Protein AF-B4IKD8-F1 (afdb_monomer)

InterPro domains:
  IPR004327 Phosphotyrosyl phosphatase activator, PTPA [PF03095] (27-323)
  IPR004327 Phosphotyrosyl phosphatase activator, PTPA [PIRSF016325] (24-334)
  IPR004327 Phosphotyrosyl phosphatase activator, PTPA [PTHR10012] (17-326)
  IPR004327 Phosphotyrosyl phosphatase activator, PTPA [cd04087] (48-318)
  IPR037218 PTPA superfamily [SSF140984] (27-325)
  IPR043170 Phosphotyrosyl phosphatase activator, C-terminal lid domain [G3DSA:1.20.120.1150] (218-328)

Radius of gyration: 23.78 Å; Cα contacts (8 Å, |Δi|>4): 427; chains: 1; bounding box: 79×77×70 Å

Mean predicted aligned error: 8.48 Å

Secondary structure (DSSP, 8-state):
--------TTS--HHHHHHHHHHHSS-B---SSHHHHHHHTTBHHHHHHHHHHHHHHHHTTT--TTS-----HHHHHHHHHHHHHHHHHHHTPPPGGG--SSS-HHHHHHHHHHHHHHHHHHHHHHHHHHHS-TT-TTHHHHHHHHHGGG-BTTTTEE-HHHHHHHHHHHHHHHHTTSS-GGGHHHIIIIIHHHHHHHHHHHHHHHTPEEP--TT--SSSS-SHHHHHHHHHTTSS-SS-GGGGG-HHHHHHHTTT-HHHHHHHHHHHHHTS-HHHH-HHHHHHHTSSSHHHHHHHHHHHHIIIIIT-HHHHTT--B-STT--SBP-----------PPP---

Structure (mmCIF, N/CA/C/O backbone):
data_AF-B4IKD8-F1
#
_entry.id   AF-B4IKD8-F1
#
loop_
_atom_site.group_PDB
_atom_site.id
_atom_site.type_symbol
_atom_site.label_atom_id
_atom_site.label_alt_id
_atom_site.label_comp_id
_atom_site.label_asym_id
_atom_site.label_entity_id
_atom_site.label_seq_id
_atom_site.pdbx_PDB_ins_code
_atom_site.Cartn_x
_atom_site.Cartn_y
_atom_site.Cartn_z
_atom_site.occupancy
_atom_site.B_iso_or_equiv
_atom_site.auth_seq_id
_atom_site.auth_comp_id
_atom_site.auth_asym_id
_atom_site.auth_atom_id
_atom_site.pdbx_PDB_model_num
ATOM 1 N N . MET A 1 1 ? -51.005 18.745 44.458 1.00 34.69 1 MET A N 1
ATOM 2 C CA . MET A 1 1 ? -50.570 17.333 44.558 1.00 34.69 1 MET A CA 1
ATOM 3 C C . MET A 1 1 ? -50.237 16.871 43.146 1.00 34.69 1 MET A C 1
ATOM 5 O O . MET A 1 1 ? -51.139 16.728 42.346 1.00 34.69 1 MET A O 1
ATOM 9 N N . SER A 1 2 ? -49.005 17.112 42.701 1.00 38.72 2 SER A N 1
ATOM 10 C CA . SER A 1 2 ? -47.884 16.156 42.684 1.00 38.72 2 SER A CA 1
ATOM 11 C C . SER A 1 2 ? -48.088 15.012 41.692 1.00 38.72 2 SER A C 1
ATOM 13 O O . SER A 1 2 ? -48.876 14.111 41.949 1.00 38.72 2 SER A O 1
ATOM 15 N N . THR A 1 3 ? -47.329 15.039 40.598 1.00 32.28 3 THR A N 1
ATOM 16 C CA . THR A 1 3 ? -46.454 13.922 40.202 1.00 32.28 3 THR A CA 1
ATOM 17 C C . THR A 1 3 ? -45.508 14.407 39.102 1.00 32.28 3 THR A C 1
ATOM 19 O O . THR A 1 3 ? -45.868 14.544 37.938 1.00 32.28 3 THR A O 1
ATOM 22 N N . LYS A 1 4 ? -44.276 14.733 39.511 1.00 34.50 4 LYS A N 1
ATOM 23 C CA . LYS A 1 4 ? -43.116 14.829 38.620 1.00 34.50 4 LYS A CA 1
ATOM 24 C C . LYS A 1 4 ? -42.925 13.450 37.980 1.00 34.50 4 LYS A C 1
ATOM 26 O O . LYS A 1 4 ? -42.728 12.489 38.721 1.00 34.50 4 LYS A O 1
ATOM 31 N N . LEU A 1 5 ? -42.940 13.350 36.648 1.00 37.31 5 LEU A N 1
ATOM 32 C CA . LEU A 1 5 ? -42.281 12.229 35.978 1.00 37.31 5 LEU A CA 1
ATOM 33 C C . LEU A 1 5 ? -40.784 12.388 36.252 1.00 37.31 5 LEU A C 1
ATOM 35 O O . LEU A 1 5 ? -40.138 13.296 35.729 1.00 37.31 5 LEU A O 1
ATOM 39 N N . GLY A 1 6 ? -40.271 11.565 37.164 1.00 32.16 6 GLY A N 1
ATOM 40 C CA . GLY A 1 6 ? -38.843 11.425 37.376 1.00 32.16 6 GLY A CA 1
ATOM 41 C C . GLY A 1 6 ? -38.215 10.925 36.085 1.00 32.16 6 GLY A C 1
ATOM 42 O O . GLY A 1 6 ? -38.573 9.858 35.597 1.00 32.16 6 GLY A O 1
ATOM 43 N N . TYR A 1 7 ? -37.301 11.714 35.531 1.00 33.19 7 TYR A N 1
ATOM 44 C CA . TYR A 1 7 ? -36.290 11.170 34.644 1.00 33.19 7 TYR A CA 1
ATOM 45 C C . TYR A 1 7 ? -35.451 10.215 35.488 1.00 33.19 7 TYR A C 1
ATOM 47 O O . TYR A 1 7 ? -34.824 10.638 36.460 1.00 33.19 7 TYR A O 1
ATOM 55 N N . ASP A 1 8 ? -35.517 8.931 35.163 1.00 35.53 8 ASP A N 1
ATOM 56 C CA . ASP A 1 8 ? -34.624 7.926 35.715 1.00 35.53 8 ASP A CA 1
ATOM 57 C C . ASP A 1 8 ? -33.199 8.246 35.235 1.00 35.53 8 ASP A C 1
ATOM 59 O O . ASP A 1 8 ? -32.916 8.250 34.038 1.00 35.53 8 ASP A O 1
ATOM 63 N N . VAL A 1 9 ? -32.321 8.607 36.173 1.00 40.94 9 VAL A N 1
ATOM 64 C CA . VAL A 1 9 ? -30.930 9.028 35.921 1.00 40.94 9 VAL A CA 1
ATOM 65 C C . VAL A 1 9 ? -29.984 7.816 35.929 1.00 40.94 9 VAL A C 1
ATOM 67 O O . VAL A 1 9 ? -28.778 7.973 36.099 1.00 40.94 9 VAL A O 1
ATOM 70 N N . THR A 1 10 ? -30.495 6.590 35.767 1.00 45.94 10 THR A N 1
ATOM 71 C CA . THR A 1 10 ? -29.665 5.374 35.838 1.00 45.94 10 THR A CA 1
ATOM 72 C C . THR A 1 10 ? -29.604 4.526 34.572 1.00 45.94 10 THR A C 1
ATOM 74 O O . THR A 1 10 ? -28.885 3.530 34.573 1.00 45.94 10 THR A O 1
ATOM 77 N N . ASP A 1 11 ? -30.229 4.942 33.468 1.00 41.19 11 ASP A N 1
ATOM 78 C CA . ASP A 1 11 ? -30.040 4.262 32.183 1.00 41.19 11 ASP A CA 1
ATOM 79 C C . ASP A 1 11 ? -28.926 4.963 31.382 1.00 41.19 11 ASP A C 1
ATOM 81 O O . ASP A 1 11 ? -29.125 6.089 30.907 1.00 41.19 11 ASP A O 1
ATOM 85 N N . PRO A 1 12 ? -27.713 4.386 31.264 1.00 47.41 12 PRO A N 1
ATOM 86 C CA . PRO A 1 12 ? -26.688 4.961 30.413 1.00 47.41 12 PRO A CA 1
ATOM 87 C C . PRO A 1 12 ? -27.224 4.938 28.985 1.00 47.41 12 PRO A C 1
ATOM 89 O O . PRO A 1 12 ? -27.329 3.879 28.368 1.00 47.41 12 PRO A O 1
ATOM 92 N N . THR A 1 13 ? -27.564 6.121 28.461 1.00 58.41 13 THR A N 1
ATOM 93 C CA . THR A 1 13 ? -28.049 6.326 27.093 1.00 58.41 13 THR A CA 1
ATOM 94 C C . THR A 1 13 ? -27.274 5.415 26.146 1.00 58.41 13 THR A C 1
ATOM 96 O O . THR A 1 13 ? -26.060 5.294 26.276 1.00 58.41 13 THR A O 1
ATOM 99 N N . VAL A 1 14 ? -27.913 4.799 25.152 1.00 54.62 14 VAL A N 1
ATOM 100 C CA . VAL A 1 14 ? -27.238 3.932 24.159 1.00 54.62 14 VAL A CA 1
ATOM 101 C C . VAL A 1 14 ? -25.944 4.561 23.600 1.00 54.62 14 VAL A C 1
ATOM 103 O O . VAL A 1 14 ? -24.998 3.860 23.253 1.00 54.62 14 VAL A O 1
ATOM 106 N N . GLN A 1 15 ? -25.870 5.894 23.558 1.00 41.62 15 GLN A N 1
ATOM 107 C CA . GLN A 1 15 ? -24.666 6.667 23.241 1.00 41.62 15 GLN A CA 1
ATOM 108 C C . GLN A 1 15 ? -23.533 6.551 24.280 1.00 41.62 15 GLN A C 1
ATOM 110 O O . GLN A 1 15 ? -22.385 6.414 23.880 1.00 41.62 15 GLN A O 1
ATOM 115 N N . LEU A 1 16 ? -23.831 6.556 25.580 1.00 42.84 16 LEU A N 1
ATOM 116 C CA . LEU A 1 16 ? -22.898 6.306 26.686 1.00 42.84 16 LEU A CA 1
ATOM 117 C C . LEU A 1 16 ? -22.402 4.854 26.700 1.00 42.84 16 LEU A C 1
ATOM 119 O O . LEU A 1 16 ? -21.203 4.650 26.847 1.00 42.84 16 LEU A O 1
ATOM 123 N N . LEU A 1 17 ? -23.274 3.867 26.448 1.00 47.31 17 LEU A N 1
ATOM 124 C CA . LEU A 1 17 ? -22.874 2.456 26.293 1.00 47.31 17 LEU A CA 1
ATOM 125 C C . LEU A 1 17 ? -22.000 2.228 25.049 1.00 47.31 17 LEU A C 1
ATOM 127 O O . LEU A 1 17 ? -21.050 1.447 25.074 1.00 47.31 17 LEU A O 1
ATOM 131 N N . ARG A 1 18 ? -22.282 2.940 23.951 1.00 48.84 18 ARG A N 1
ATOM 132 C CA . ARG A 1 18 ? -21.440 2.929 22.744 1.00 48.84 18 ARG A CA 1
ATOM 133 C C . ARG A 1 18 ? -20.118 3.661 22.959 1.00 48.84 18 ARG A C 1
ATOM 135 O O . ARG A 1 18 ? -19.095 3.175 22.496 1.00 48.84 18 ARG A O 1
ATOM 142 N N . ALA A 1 19 ? -20.116 4.777 23.684 1.00 44.69 19 ALA A N 1
ATOM 143 C CA . ALA A 1 19 ? -18.900 5.497 24.051 1.00 44.69 19 ALA A CA 1
ATOM 144 C C . ALA A 1 19 ? -18.029 4.681 25.022 1.00 44.69 19 ALA A C 1
ATOM 146 O O . ALA A 1 19 ? -16.813 4.649 24.860 1.00 44.69 19 ALA A O 1
ATOM 147 N N . SER A 1 20 ? -18.627 3.956 25.975 1.00 41.00 20 SER A N 1
ATOM 148 C CA . SER A 1 20 ? -17.904 3.050 26.875 1.00 41.00 20 SER A CA 1
ATOM 149 C C . SER A 1 20 ? -17.392 1.802 26.154 1.00 41.00 20 SER A C 1
ATOM 151 O O . SER A 1 20 ? -16.258 1.401 26.399 1.00 41.00 20 SER A O 1
ATOM 153 N N . ALA A 1 21 ? -18.158 1.230 25.217 1.00 44.22 21 ALA A N 1
ATOM 154 C CA . ALA A 1 21 ? -17.690 0.139 24.358 1.00 44.22 21 ALA A CA 1
ATOM 155 C C . ALA A 1 21 ? -16.547 0.594 23.435 1.00 44.22 21 ALA A C 1
ATOM 157 O O . ALA A 1 21 ? -15.580 -0.134 23.247 1.00 44.22 21 ALA A O 1
ATOM 158 N N . PHE A 1 22 ? -16.601 1.823 22.916 1.00 44.56 22 PHE A N 1
ATOM 159 C CA . PHE A 1 22 ? -15.523 2.409 22.118 1.00 44.56 22 PHE A CA 1
ATOM 160 C C . PHE A 1 22 ? -14.267 2.712 22.959 1.00 44.56 22 PHE A C 1
ATOM 162 O O . PHE A 1 22 ? -13.149 2.519 22.488 1.00 44.56 22 PHE A O 1
ATOM 169 N N . MET A 1 23 ? -14.424 3.120 24.226 1.00 43.75 23 MET A N 1
ATOM 170 C CA . MET A 1 23 ? -13.300 3.263 25.164 1.00 43.75 23 MET A CA 1
ATOM 171 C C . MET A 1 23 ? -12.722 1.917 25.634 1.00 43.75 23 MET A C 1
ATOM 173 O O . MET A 1 23 ? -11.543 1.864 25.976 1.00 43.75 23 MET A O 1
ATOM 177 N N . GLN A 1 24 ? -13.503 0.831 25.613 1.00 45.41 24 GLN A N 1
ATOM 178 C CA . GLN A 1 24 ? -13.016 -0.532 25.870 1.00 45.41 24 GLN A CA 1
ATOM 179 C C . GLN A 1 24 ? -12.390 -1.199 24.625 1.00 45.41 24 GLN A C 1
ATOM 181 O O . GLN A 1 24 ? -11.463 -1.990 24.777 1.00 45.41 24 GLN A O 1
ATOM 186 N N . ASN A 1 25 ? -12.815 -0.827 23.408 1.00 52.38 25 ASN A N 1
ATOM 187 C CA . ASN A 1 25 ? -12.405 -1.423 22.123 1.00 52.38 25 ASN A CA 1
ATOM 188 C C . ASN A 1 25 ? -11.501 -0.505 21.274 1.00 52.38 25 ASN A C 1
ATOM 190 O O . ASN A 1 25 ? -11.607 -0.470 20.046 1.00 52.38 25 ASN A O 1
ATOM 194 N N . GLY A 1 26 ? -10.615 0.268 21.909 1.00 65.44 26 GLY A N 1
ATOM 195 C CA . GLY A 1 26 ? -9.561 0.993 21.190 1.00 65.44 26 GLY A CA 1
ATOM 196 C C . GLY A 1 26 ? -8.635 0.039 20.413 1.00 65.44 26 GLY A C 1
ATOM 197 O O . GLY A 1 26 ? -8.666 -1.164 20.646 1.00 65.44 26 GLY A O 1
ATOM 198 N N . PRO A 1 27 ? -7.779 0.536 19.505 1.00 82.38 27 PRO A N 1
ATOM 199 C CA . PRO A 1 27 ? -6.906 -0.324 18.708 1.00 82.38 27 PRO A CA 1
ATOM 200 C C . PRO A 1 27 ? -6.008 -1.213 19.573 1.00 82.38 27 PRO A C 1
ATOM 202 O O . PRO A 1 27 ? -5.115 -0.719 20.266 1.00 82.38 27 PRO A O 1
ATOM 205 N N . VAL A 1 28 ? -6.222 -2.530 19.497 1.00 86.44 28 VAL A N 1
ATOM 206 C CA . VAL A 1 28 ? -5.519 -3.526 20.316 1.00 86.44 28 VAL A CA 1
ATOM 207 C C . VAL A 1 28 ? -4.463 -4.244 19.487 1.00 86.44 28 VAL A C 1
ATOM 209 O O . VAL A 1 28 ? -4.728 -4.718 18.383 1.00 86.44 28 VAL A O 1
ATOM 212 N N . LYS A 1 29 ? -3.260 -4.388 20.048 1.00 90.62 29 LYS A N 1
ATOM 213 C CA . LYS A 1 29 ? -2.291 -5.378 19.567 1.00 90.62 29 LYS A CA 1
ATOM 214 C C . LYS A 1 29 ? -2.686 -6.757 20.087 1.00 90.62 29 LYS A C 1
ATOM 216 O O . LYS A 1 29 ? -2.540 -7.010 21.283 1.00 90.62 29 LYS A O 1
ATOM 221 N N . GLN A 1 30 ? -3.209 -7.603 19.204 1.00 92.38 30 GLN A N 1
ATOM 222 C CA . GLN A 1 30 ? -3.703 -8.938 19.563 1.00 92.38 30 GLN A CA 1
ATOM 223 C C . GLN A 1 30 ? -2.617 -10.012 19.454 1.00 92.38 30 GLN A C 1
ATOM 225 O O . GLN A 1 30 ? -2.531 -10.877 20.316 1.00 92.38 30 GLN A O 1
ATOM 230 N N . VAL A 1 31 ? -1.752 -9.934 18.439 1.00 94.62 31 VAL A N 1
ATOM 231 C CA . VAL A 1 31 ? -0.689 -10.925 18.228 1.00 94.62 31 VAL A CA 1
ATOM 232 C C . VAL A 1 31 ? 0.532 -10.578 19.069 1.00 94.62 31 VAL A C 1
ATOM 234 O O . VAL A 1 31 ? 1.177 -9.563 18.823 1.00 94.62 31 VAL A O 1
ATOM 237 N N . ARG A 1 32 ? 0.823 -11.402 20.082 1.00 94.31 32 ARG A N 1
ATOM 238 C CA . ARG A 1 32 ? 2.012 -11.281 20.951 1.00 94.31 32 ARG A CA 1
ATOM 239 C C . ARG A 1 32 ? 2.809 -12.582 21.058 1.00 94.31 32 ARG A C 1
ATOM 241 O O . ARG A 1 32 ? 3.914 -12.590 21.589 1.00 94.31 32 ARG A O 1
ATOM 248 N N . SER A 1 33 ? 2.243 -13.678 20.569 1.00 95.50 33 SER A N 1
ATOM 249 C CA . SER A 1 33 ? 2.834 -15.012 20.558 1.00 95.50 33 SER A CA 1
ATOM 250 C C . SER A 1 33 ? 2.476 -15.760 19.269 1.00 95.50 33 SER A C 1
ATOM 252 O O . SER A 1 33 ? 1.590 -15.344 18.516 1.00 95.50 33 SER A O 1
ATOM 254 N N . LEU A 1 34 ? 3.136 -16.895 19.019 1.00 93.75 34 LEU A N 1
ATOM 255 C CA . LEU A 1 34 ? 2.780 -17.779 17.902 1.00 93.75 34 LEU A CA 1
ATOM 256 C C . LEU A 1 34 ? 1.375 -18.386 18.061 1.00 93.75 34 LEU A C 1
ATOM 258 O O . LEU A 1 34 ? 0.707 -18.638 17.064 1.00 93.75 34 LEU A O 1
ATOM 262 N N . GLU A 1 35 ? 0.893 -18.567 19.292 1.00 95.50 35 GLU A N 1
ATOM 263 C CA . GLU A 1 35 ? -0.485 -19.005 19.552 1.00 95.50 35 GLU A CA 1
ATOM 264 C C . GLU A 1 35 ? -1.503 -17.944 19.118 1.00 95.50 35 GLU A C 1
ATOM 266 O O . GLU A 1 35 ? -2.548 -18.267 18.554 1.00 95.50 35 GLU A O 1
ATOM 271 N N . ASP A 1 36 ? -1.196 -16.663 19.330 1.00 95.81 36 ASP A N 1
ATOM 272 C CA . ASP A 1 36 ? -2.051 -15.580 18.847 1.00 95.81 36 ASP A CA 1
ATOM 273 C C . ASP A 1 36 ? -2.015 -15.478 17.321 1.00 95.81 36 ASP A C 1
ATOM 275 O O . ASP A 1 36 ? -3.039 -15.195 16.707 1.00 95.81 36 ASP A O 1
ATOM 279 N N . LEU A 1 37 ? -0.869 -15.744 16.689 1.00 94.94 37 LEU A N 1
ATOM 280 C CA . LEU A 1 37 ? -0.781 -15.824 15.228 1.00 94.94 37 LEU A CA 1
ATOM 281 C C . LEU A 1 37 ? -1.670 -16.951 14.674 1.00 94.94 37 LEU A C 1
ATOM 283 O O . LEU A 1 37 ? -2.347 -16.782 13.663 1.00 94.94 37 LEU A O 1
ATOM 287 N N . ASP A 1 38 ? -1.729 -18.081 15.372 1.00 94.12 38 ASP A N 1
ATOM 288 C CA . ASP A 1 38 ? -2.620 -19.187 15.031 1.00 94.12 38 ASP A CA 1
ATOM 289 C C . ASP A 1 38 ? -4.110 -18.809 15.220 1.00 94.12 38 ASP A C 1
ATOM 291 O O . ASP A 1 38 ? -4.979 -19.199 14.436 1.00 94.12 38 ASP A O 1
ATOM 295 N N . ARG A 1 39 ? -4.432 -17.963 16.208 1.00 94.94 39 ARG A N 1
ATOM 296 C CA . ARG A 1 39 ? -5.773 -17.355 16.335 1.00 94.94 39 ARG A CA 1
ATOM 297 C C . ARG A 1 39 ? -6.068 -16.372 15.203 1.00 94.94 39 ARG A C 1
ATOM 299 O O . ARG A 1 39 ? -7.177 -16.394 14.672 1.00 94.94 39 ARG A O 1
ATOM 306 N N . TRP A 1 40 ? -5.088 -15.559 14.808 1.00 95.56 40 TRP A N 1
ATOM 307 C CA . TRP A 1 40 ? -5.209 -14.596 13.713 1.00 95.56 40 TRP A CA 1
ATOM 308 C C . TRP A 1 40 ? -5.652 -15.276 12.418 1.00 95.56 40 TRP A C 1
ATOM 310 O O . TRP A 1 40 ? -6.654 -14.859 11.841 1.00 95.56 40 TRP A O 1
ATOM 320 N N . VAL A 1 41 ? -5.000 -16.368 12.009 1.00 94.88 41 VAL A N 1
ATOM 321 C CA . VAL A 1 41 ? -5.337 -17.078 10.756 1.00 94.88 41 VAL A CA 1
ATOM 322 C C . VAL A 1 41 ? -6.723 -17.744 10.766 1.00 94.88 41 VAL A C 1
ATOM 324 O O . VAL A 1 41 ? -7.200 -18.213 9.735 1.00 94.88 41 VAL A O 1
ATOM 327 N N . ARG A 1 42 ? -7.406 -17.775 11.919 1.00 94.56 42 ARG A N 1
ATOM 328 C CA . ARG A 1 42 ? -8.799 -18.236 12.070 1.00 94.56 42 ARG A CA 1
ATOM 329 C C . ARG A 1 42 ? -9.799 -17.109 12.342 1.00 94.56 42 ARG A C 1
ATOM 331 O O . ARG A 1 42 ? -10.992 -17.384 12.493 1.00 94.56 42 ARG A O 1
ATOM 338 N N . SER A 1 43 ? -9.332 -15.868 12.430 1.00 95.56 43 SER A N 1
ATOM 339 C CA . SER A 1 43 ? -10.162 -14.709 12.753 1.00 95.56 43 SER A CA 1
ATOM 340 C C . SER A 1 43 ? -11.021 -14.255 11.575 1.00 95.56 43 SER A C 1
ATOM 342 O O . SER A 1 43 ? -10.648 -14.438 10.415 1.00 95.56 43 SER A O 1
ATOM 344 N N . GLN A 1 44 ? -12.148 -13.603 11.861 1.00 95.06 44 GLN A N 1
ATOM 345 C CA . GLN A 1 44 ? -13.010 -12.999 10.844 1.00 95.06 44 GLN A CA 1
ATOM 346 C C . GLN A 1 44 ? -12.236 -12.017 9.958 1.00 95.06 44 GLN A C 1
ATOM 348 O O . GLN A 1 44 ? -12.352 -12.076 8.736 1.00 95.06 44 GLN A O 1
ATOM 353 N N . ALA A 1 45 ? -11.393 -11.173 10.554 1.00 95.44 45 ALA A N 1
ATOM 354 C CA . ALA A 1 45 ? -10.579 -10.218 9.814 1.00 95.44 45 ALA A CA 1
ATOM 355 C C . ALA A 1 45 ? -9.623 -10.881 8.816 1.00 95.44 45 ALA A C 1
ATOM 357 O O . ALA A 1 45 ? -9.467 -10.380 7.705 1.00 95.44 45 ALA A O 1
ATOM 358 N N . TYR A 1 46 ? -9.016 -12.019 9.158 1.00 96.88 46 TYR A N 1
ATOM 359 C CA . TYR A 1 46 ? -8.153 -12.744 8.223 1.00 96.88 46 TYR A CA 1
ATOM 360 C C . TYR A 1 46 ? -8.922 -13.203 6.976 1.00 96.88 46 TYR A C 1
ATOM 362 O O . TYR A 1 46 ? -8.485 -12.963 5.847 1.00 96.88 46 TYR A O 1
ATOM 370 N N . TYR A 1 47 ? -10.105 -13.797 7.163 1.00 96.00 47 TYR A N 1
ATOM 371 C CA . TYR A 1 47 ? -10.947 -14.221 6.041 1.00 96.00 47 TYR A CA 1
ATOM 372 C C . TYR A 1 47 ? -11.493 -13.039 5.236 1.00 96.00 47 TYR A C 1
ATOM 374 O O . TYR A 1 47 ? -11.499 -13.103 4.005 1.00 96.00 47 TYR A O 1
ATOM 382 N N . ASP A 1 48 ? -11.894 -11.952 5.899 1.00 96.00 48 ASP A N 1
ATOM 383 C CA . ASP A 1 48 ? -12.358 -10.726 5.243 1.00 96.00 48 ASP A CA 1
ATOM 384 C C . ASP A 1 48 ? -11.265 -10.131 4.347 1.00 96.00 48 ASP A C 1
ATOM 386 O O . ASP A 1 48 ? -11.534 -9.736 3.212 1.00 96.00 48 ASP A O 1
ATOM 390 N N . ILE A 1 49 ? -10.015 -10.128 4.815 1.00 97.44 49 ILE A N 1
ATOM 391 C CA . ILE A 1 49 ? -8.864 -9.616 4.066 1.00 97.44 49 ILE A CA 1
ATOM 392 C C . ILE A 1 49 ? -8.540 -10.496 2.859 1.00 97.44 49 ILE A C 1
ATOM 394 O O . ILE A 1 49 ? -8.347 -9.973 1.758 1.00 97.44 49 ILE A O 1
ATOM 398 N N . ILE A 1 50 ? -8.544 -11.823 3.015 1.00 97.25 50 ILE A N 1
ATOM 399 C CA . ILE A 1 50 ? -8.368 -12.746 1.884 1.00 97.25 50 ILE A CA 1
ATOM 400 C C . ILE A 1 50 ? -9.482 -12.555 0.850 1.00 97.25 50 ILE A C 1
ATOM 402 O O . ILE A 1 50 ? -9.208 -12.468 -0.352 1.00 97.25 50 ILE A O 1
ATOM 406 N N . ALA A 1 51 ? -10.735 -12.462 1.299 1.00 97.06 51 ALA A N 1
ATOM 407 C CA . ALA A 1 51 ? -11.876 -12.236 0.422 1.00 97.06 51 ALA A CA 1
ATOM 408 C C . ALA A 1 51 ? -11.761 -10.887 -0.301 1.00 97.06 51 ALA A C 1
ATOM 410 O O . ALA A 1 51 ? -11.971 -10.819 -1.514 1.00 97.06 51 ALA A O 1
ATOM 411 N N . TYR A 1 52 ? -11.365 -9.829 0.412 1.00 98.06 52 TYR A N 1
ATOM 412 C CA . TYR A 1 52 ? -11.149 -8.503 -0.154 1.00 98.06 52 TYR A CA 1
ATOM 413 C C . TYR A 1 52 ? -10.052 -8.511 -1.224 1.00 98.06 52 TYR A C 1
ATOM 415 O O . TYR A 1 52 ? -10.293 -8.033 -2.336 1.00 98.06 52 TYR A O 1
ATOM 423 N N . ILE A 1 53 ? -8.887 -9.111 -0.948 1.00 98.00 53 ILE A N 1
ATOM 424 C CA . ILE A 1 53 ? -7.801 -9.250 -1.930 1.00 98.00 53 ILE A CA 1
ATOM 425 C C . ILE A 1 53 ? -8.287 -10.025 -3.155 1.00 98.00 53 ILE A C 1
ATOM 427 O O . ILE A 1 53 ? -8.067 -9.575 -4.280 1.00 98.00 53 ILE A O 1
ATOM 431 N N . SER A 1 54 ? -8.957 -11.166 -2.964 1.00 97.38 54 SER A N 1
ATOM 432 C CA . SER A 1 54 ? -9.407 -12.022 -4.067 1.00 97.38 54 SER A CA 1
ATOM 433 C C . SER A 1 54 ? -10.444 -11.327 -4.951 1.00 97.38 54 SER A C 1
ATOM 435 O O . SER A 1 54 ? -10.306 -11.310 -6.175 1.00 97.38 54 SER A O 1
ATOM 437 N N . ASN A 1 55 ? -11.461 -10.710 -4.345 1.00 97.81 55 ASN A N 1
ATO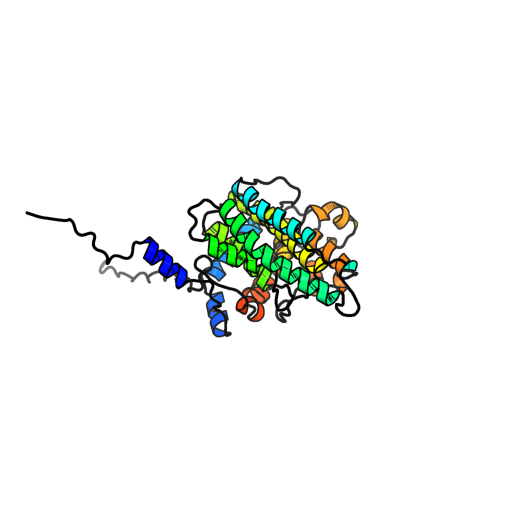M 438 C CA . ASN A 1 55 ? -12.522 -10.012 -5.070 1.00 97.81 55 ASN A CA 1
ATOM 439 C C . ASN A 1 55 ? -11.978 -8.792 -5.816 1.00 97.81 55 ASN A C 1
ATOM 441 O O . ASN A 1 55 ? -12.294 -8.597 -6.989 1.00 97.81 55 ASN A O 1
ATOM 445 N N . THR A 1 56 ? -11.098 -8.025 -5.172 1.00 98.38 56 THR A N 1
ATOM 446 C CA . THR A 1 56 ? -10.433 -6.876 -5.795 1.00 98.38 56 THR A CA 1
ATOM 447 C C . THR A 1 56 ? -9.548 -7.317 -6.957 1.00 98.38 56 THR A C 1
ATOM 449 O O . THR A 1 56 ? -9.646 -6.760 -8.046 1.00 98.38 56 THR A O 1
ATOM 452 N N . SER A 1 57 ? -8.756 -8.378 -6.773 1.00 98.38 57 SER A N 1
ATOM 453 C CA . SER A 1 57 ? -7.891 -8.929 -7.824 1.00 98.38 57 SER A CA 1
ATOM 454 C C . SER A 1 57 ? -8.686 -9.377 -9.050 1.00 98.38 57 SER A C 1
ATOM 456 O O . SER A 1 57 ? -8.242 -9.158 -10.170 1.00 98.38 57 SER A O 1
ATOM 458 N N . LYS A 1 58 ? -9.866 -9.981 -8.857 1.00 98.19 58 LYS A N 1
ATOM 459 C CA . LYS A 1 58 ? -10.774 -10.343 -9.958 1.00 98.19 58 LYS A CA 1
ATOM 460 C C . LYS A 1 58 ? -11.346 -9.109 -10.656 1.00 98.19 58 LYS A C 1
ATOM 462 O O . LYS A 1 58 ? -11.421 -9.095 -11.878 1.00 98.19 58 LYS A O 1
ATOM 467 N N . ALA A 1 59 ? -11.731 -8.085 -9.896 1.00 97.88 59 ALA A N 1
ATOM 468 C CA . ALA A 1 59 ? -12.342 -6.873 -10.437 1.00 97.88 59 ALA A CA 1
ATOM 469 C C . ALA A 1 59 ? -11.381 -6.044 -11.306 1.00 97.88 59 ALA A C 1
ATOM 471 O O . ALA A 1 59 ? -11.828 -5.388 -12.239 1.00 97.88 59 ALA A O 1
ATOM 472 N N . ILE A 1 60 ? -10.075 -6.070 -11.021 1.00 97.94 60 ILE A N 1
ATOM 473 C CA . ILE A 1 60 ? -9.082 -5.261 -11.747 1.00 97.94 60 ILE A CA 1
ATOM 474 C C . ILE A 1 60 ? -8.460 -5.956 -12.965 1.00 97.94 60 ILE A C 1
ATOM 476 O O . ILE A 1 60 ? -7.645 -5.342 -13.653 1.00 97.94 60 ILE A O 1
ATOM 480 N N . GLN A 1 61 ? -8.805 -7.214 -13.254 1.00 98.12 61 GLN A N 1
ATOM 481 C CA . GLN A 1 61 ? -8.218 -7.933 -14.390 1.00 98.12 61 GLN A CA 1
ATOM 482 C C . GLN A 1 61 ? -8.540 -7.231 -15.714 1.00 98.12 61 GLN A C 1
ATOM 484 O O . GLN A 1 61 ? -9.693 -6.929 -16.007 1.00 98.12 61 GLN A O 1
ATOM 489 N N . GLY A 1 62 ? -7.514 -6.983 -16.528 1.00 96.56 62 GLY A N 1
ATOM 490 C CA . GLY A 1 62 ? -7.636 -6.307 -17.819 1.00 96.56 62 GLY A CA 1
ATOM 491 C C . GLY A 1 62 ? -7.774 -4.784 -17.742 1.00 96.56 62 GLY A C 1
ATOM 492 O O . GLY A 1 62 ? -7.794 -4.141 -18.790 1.00 96.56 62 GLY A O 1
ATOM 493 N N . HIS A 1 63 ? -7.828 -4.192 -16.545 1.00 97.06 63 HIS A N 1
ATOM 494 C CA . HIS A 1 63 ? -7.891 -2.742 -16.377 1.00 97.06 63 HIS A CA 1
ATOM 495 C C . HIS A 1 63 ? -6.500 -2.107 -16.319 1.00 97.06 63 HIS A C 1
ATOM 497 O O . HIS A 1 63 ? -5.611 -2.571 -15.599 1.00 97.06 63 HIS A O 1
ATOM 503 N N . ARG A 1 64 ? -6.339 -0.988 -17.031 1.00 96.44 64 ARG A N 1
ATOM 504 C CA . ARG A 1 64 ? -5.149 -0.125 -16.953 1.00 96.44 64 ARG A CA 1
ATOM 505 C C . ARG A 1 64 ? -5.351 0.992 -15.932 1.00 96.44 64 ARG A C 1
ATOM 507 O O . ARG A 1 64 ? -6.477 1.427 -15.711 1.00 96.44 64 ARG A O 1
ATOM 514 N N . LEU A 1 65 ? -4.258 1.502 -15.371 1.00 95.88 65 LEU A N 1
ATOM 515 C CA . LEU A 1 65 ? -4.251 2.684 -14.500 1.00 95.88 65 LEU A CA 1
ATOM 516 C C . LEU A 1 65 ? -4.731 3.947 -15.237 1.00 95.88 65 LEU A C 1
ATOM 518 O O . LEU A 1 65 ? -5.399 4.791 -14.651 1.00 95.88 65 LEU A O 1
ATOM 522 N N . THR A 1 66 ? -4.411 4.058 -16.528 1.00 94.12 66 THR A N 1
ATOM 523 C CA . THR A 1 66 ? -4.754 5.190 -17.409 1.00 94.12 66 THR A CA 1
ATOM 524 C C . THR A 1 66 ? -6.146 5.087 -18.032 1.00 94.12 66 THR A C 1
ATOM 526 O O . THR A 1 66 ? -6.640 6.049 -18.621 1.00 94.12 66 THR A O 1
ATOM 529 N N . GLN A 1 67 ? -6.789 3.923 -17.934 1.00 92.69 67 GLN A N 1
ATOM 530 C CA . GLN A 1 67 ? -8.125 3.710 -18.472 1.00 92.69 67 GLN A CA 1
ATOM 531 C C . GLN A 1 67 ? -9.168 4.374 -17.570 1.00 92.69 67 GLN A C 1
ATOM 533 O O . GLN A 1 67 ? -9.080 4.309 -16.348 1.00 92.69 67 GLN A O 1
ATOM 538 N N . ALA A 1 68 ? -10.213 4.948 -18.166 1.00 92.06 68 ALA A N 1
ATOM 539 C CA . ALA A 1 68 ? -11.350 5.442 -17.402 1.00 92.06 68 ALA A CA 1
ATOM 540 C C . ALA A 1 68 ? -12.120 4.284 -16.739 1.00 92.06 68 ALA A C 1
ATOM 542 O O . ALA A 1 68 ? -12.548 3.335 -17.401 1.00 92.06 68 ALA A O 1
ATOM 543 N N . PHE A 1 69 ? -12.345 4.398 -15.435 1.00 93.69 69 PHE A N 1
ATOM 544 C CA . PHE A 1 69 ? -13.240 3.549 -14.652 1.00 93.69 69 PHE A CA 1
ATOM 545 C C . PHE A 1 69 ? -14.132 4.430 -13.761 1.00 93.69 69 PHE A C 1
ATOM 547 O O . PHE A 1 69 ? -13.801 5.596 -13.530 1.00 93.69 69 PHE A O 1
ATOM 554 N N . PRO A 1 70 ? -15.285 3.927 -13.281 1.00 92.94 70 PRO A N 1
ATOM 555 C CA . PRO A 1 70 ? -16.178 4.710 -12.434 1.00 92.94 70 PRO A CA 1
ATOM 556 C C . PRO A 1 70 ? -15.477 5.209 -11.164 1.00 92.94 70 PRO A C 1
ATOM 558 O O . PRO A 1 70 ? -14.912 4.422 -10.409 1.00 92.94 70 PRO A O 1
ATOM 561 N N . VAL A 1 71 ? -15.553 6.518 -10.915 1.00 96.38 71 VAL A N 1
ATOM 562 C CA . VAL A 1 71 ? -15.065 7.161 -9.687 1.00 96.38 71 VAL A CA 1
ATOM 563 C C . VAL A 1 71 ? -16.231 7.902 -9.051 1.00 96.38 71 VAL A C 1
ATOM 565 O O . VAL A 1 71 ? -16.778 8.841 -9.631 1.00 96.38 71 VAL A O 1
ATOM 568 N N . THR A 1 72 ? -16.646 7.454 -7.870 1.00 95.81 72 THR A N 1
ATOM 569 C CA . THR A 1 72 ? -17.735 8.092 -7.126 1.00 95.81 72 THR A CA 1
ATOM 570 C C . THR A 1 72 ? -17.267 9.363 -6.426 1.00 95.81 72 THR A C 1
ATOM 572 O O . THR A 1 72 ? -16.073 9.583 -6.231 1.00 95.81 72 THR A O 1
ATOM 575 N N . GLU A 1 73 ? -18.222 10.191 -6.000 1.00 94.88 73 GLU A N 1
ATOM 576 C CA . GLU A 1 73 ? -17.927 11.371 -5.182 1.00 94.88 73 GLU A CA 1
ATOM 577 C C . GLU A 1 73 ? -17.204 10.998 -3.882 1.00 94.88 73 GLU A C 1
ATOM 579 O O . GLU A 1 73 ? -16.216 11.629 -3.525 1.00 94.88 73 GLU A O 1
ATOM 584 N N . GLN A 1 74 ? -17.621 9.911 -3.223 1.00 94.56 74 GLN A N 1
ATOM 585 C CA . GLN A 1 74 ? -16.939 9.443 -2.013 1.00 94.56 74 GLN A CA 1
ATOM 586 C C . GLN A 1 74 ? -15.503 9.006 -2.287 1.00 94.56 74 GLN A C 1
ATOM 588 O O . GLN A 1 74 ? -14.600 9.339 -1.525 1.00 94.56 74 GLN A O 1
ATOM 593 N N . MET A 1 75 ? -15.264 8.315 -3.401 1.00 96.12 75 MET A N 1
ATOM 594 C CA . MET A 1 75 ? -13.912 7.949 -3.810 1.00 96.12 75 MET A CA 1
ATOM 595 C C . MET A 1 75 ? -13.050 9.184 -4.132 1.00 96.12 75 MET A C 1
ATOM 597 O O . MET A 1 75 ? -11.872 9.212 -3.780 1.00 96.12 75 MET A O 1
ATOM 601 N N . ARG A 1 76 ? -13.626 10.225 -4.750 1.00 95.81 76 ARG A N 1
ATOM 602 C CA . ARG A 1 76 ? -12.934 11.499 -5.006 1.00 95.81 76 ARG A CA 1
ATOM 603 C C . ARG A 1 76 ? -12.531 12.187 -3.701 1.00 95.81 76 ARG A C 1
ATOM 605 O O . ARG A 1 76 ? -11.357 12.499 -3.540 1.00 95.81 76 ARG A O 1
ATOM 612 N N . ARG A 1 77 ? -13.463 12.316 -2.754 1.00 95.38 77 ARG A N 1
ATOM 613 C CA . ARG A 1 77 ? -13.223 12.886 -1.417 1.00 95.38 77 ARG A CA 1
ATOM 614 C C . ARG A 1 77 ? -12.142 12.137 -0.640 1.00 95.38 77 ARG A C 1
ATOM 616 O O . ARG A 1 77 ? -11.265 12.749 -0.044 1.00 95.38 77 ARG A O 1
ATOM 623 N N . LEU A 1 78 ? -12.149 10.802 -0.681 1.00 96.50 78 LEU A N 1
ATOM 624 C CA . LEU A 1 78 ? -11.069 10.000 -0.090 1.00 96.50 78 LEU A CA 1
ATOM 625 C C . LEU A 1 78 ? -9.721 10.240 -0.791 1.00 96.50 78 LEU A C 1
ATOM 627 O O . LEU A 1 78 ? -8.676 10.213 -0.143 1.00 96.50 78 LEU A O 1
ATOM 631 N N . GLY A 1 79 ? -9.737 10.496 -2.101 1.00 96.38 79 GLY A N 1
ATOM 632 C CA . GLY A 1 79 ? -8.556 10.870 -2.877 1.00 96.38 79 GLY A CA 1
ATOM 633 C C . GLY A 1 79 ? -7.909 12.183 -2.423 1.00 96.38 79 GLY A C 1
ATOM 634 O O . GLY A 1 79 ? -6.680 12.260 -2.414 1.00 96.38 79 GLY A O 1
ATOM 635 N N . GLU A 1 80 ? -8.703 13.161 -1.975 1.00 95.94 80 GLU A N 1
ATOM 636 C CA . GLU A 1 80 ? -8.228 14.471 -1.487 1.00 95.94 80 GLU A CA 1
ATOM 637 C C . GLU A 1 80 ? -7.363 14.360 -0.224 1.00 95.94 80 GLU A C 1
ATOM 639 O O . GLU A 1 80 ? -6.497 15.204 0.023 1.00 95.94 80 GLU A O 1
ATOM 644 N N . ILE A 1 81 ? -7.535 13.288 0.563 1.00 97.06 81 ILE A N 1
ATOM 645 C CA . ILE A 1 81 ? -6.648 12.997 1.696 1.00 97.06 81 ILE A CA 1
ATOM 646 C C . ILE A 1 81 ? -5.200 12.928 1.198 1.00 97.06 81 ILE A C 1
ATOM 648 O O . ILE A 1 81 ? -4.312 13.533 1.802 1.00 97.06 81 ILE A O 1
ATOM 652 N N . PHE A 1 82 ? -4.972 12.245 0.072 1.00 97.81 82 PHE A N 1
ATOM 653 C CA . PHE A 1 82 ? -3.645 12.035 -0.505 1.00 97.81 82 PHE A CA 1
ATOM 654 C C . PHE A 1 82 ? -3.060 13.302 -1.124 1.00 97.81 82 PHE A C 1
ATOM 656 O O . PHE A 1 82 ? -1.853 13.491 -1.018 1.00 97.81 82 PHE A O 1
ATOM 663 N N . ASP A 1 83 ? -3.886 14.200 -1.668 1.00 96.38 83 ASP A N 1
ATOM 664 C CA . ASP A 1 83 ? -3.406 15.497 -2.168 1.00 96.38 83 ASP A CA 1
ATOM 665 C C . ASP A 1 83 ? -2.741 16.298 -1.036 1.00 96.38 83 ASP A C 1
ATOM 667 O O . ASP A 1 83 ? -1.624 16.799 -1.179 1.00 96.38 83 ASP A O 1
ATOM 671 N N . GLY A 1 84 ? -3.374 16.334 0.142 1.00 96.62 84 GLY A N 1
ATOM 672 C CA . GLY A 1 84 ? -2.787 16.988 1.311 1.00 96.62 84 GLY A CA 1
ATOM 673 C C . GLY A 1 84 ? -1.573 16.249 1.888 1.00 96.62 84 GLY A C 1
ATOM 674 O O . GLY A 1 84 ? -0.619 16.892 2.321 1.00 96.62 84 GLY A O 1
ATOM 675 N N . LEU A 1 85 ? -1.540 14.910 1.843 1.00 97.88 85 LEU A N 1
ATOM 676 C CA . LEU A 1 85 ? -0.347 14.148 2.246 1.00 97.88 85 LEU A CA 1
ATOM 677 C C . LEU A 1 85 ? 0.856 14.475 1.357 1.00 97.88 85 LEU A C 1
ATOM 679 O O . LEU A 1 85 ? 1.965 14.663 1.859 1.00 97.88 85 LEU A O 1
ATOM 683 N N . GLU A 1 86 ? 0.637 14.565 0.048 1.00 96.75 86 GLU A N 1
ATOM 684 C CA . GLU A 1 86 ? 1.666 14.942 -0.914 1.00 96.75 86 GLU A CA 1
ATOM 685 C C . GLU A 1 86 ? 2.173 16.366 -0.691 1.00 96.75 86 GLU A C 1
ATOM 687 O O . GLU A 1 86 ? 3.386 16.593 -0.756 1.00 96.75 86 GLU A O 1
ATOM 692 N N . GLN A 1 87 ? 1.274 17.304 -0.385 1.00 97.31 87 GLN A N 1
ATOM 693 C CA . GLN A 1 87 ? 1.637 18.671 -0.026 1.00 97.31 87 GLN A CA 1
ATOM 694 C C . GLN A 1 87 ? 2.484 18.713 1.253 1.00 97.31 87 GLN A C 1
ATOM 696 O O . GLN A 1 87 ? 3.547 19.333 1.257 1.00 97.31 87 GLN A O 1
ATOM 701 N N . LEU A 1 88 ? 2.095 17.978 2.300 1.00 97.69 88 LEU A N 1
ATOM 702 C CA . LEU A 1 88 ? 2.868 17.895 3.543 1.00 97.69 88 LEU A CA 1
ATOM 703 C C . LEU A 1 88 ? 4.292 17.368 3.310 1.00 97.69 88 LEU A C 1
ATOM 705 O O . LEU A 1 88 ? 5.226 17.818 3.974 1.00 97.69 88 LEU A O 1
ATOM 709 N N . ILE A 1 89 ? 4.491 16.430 2.371 1.00 97.81 89 ILE A N 1
ATOM 710 C CA . ILE A 1 89 ? 5.843 15.966 2.006 1.00 97.81 89 ILE A CA 1
ATOM 711 C C . ILE A 1 89 ? 6.660 17.121 1.423 1.00 97.81 89 ILE A C 1
ATOM 713 O O . ILE A 1 89 ? 7.825 17.284 1.785 1.00 97.81 89 ILE A O 1
ATOM 717 N N . VAL A 1 90 ? 6.073 17.924 0.528 1.00 96.81 90 VAL A N 1
ATOM 718 C CA . VAL A 1 90 ? 6.754 19.083 -0.075 1.00 96.81 90 VAL A CA 1
ATOM 719 C C . VAL A 1 90 ? 7.142 20.095 1.003 1.00 96.81 90 VAL A C 1
ATOM 721 O O . VAL A 1 90 ? 8.301 20.501 1.071 1.00 96.81 90 VAL A O 1
ATOM 724 N N . GLU A 1 91 ? 6.208 20.444 1.885 1.00 96.38 91 GLU A N 1
ATOM 725 C CA . GLU A 1 91 ? 6.412 21.422 2.963 1.00 96.38 91 GLU A CA 1
ATOM 726 C C . GLU A 1 91 ? 7.472 20.981 3.980 1.00 96.38 91 GLU A C 1
ATOM 728 O O . GLU A 1 91 ? 8.228 21.801 4.502 1.00 96.38 91 GLU A O 1
ATOM 733 N N . HIS A 1 92 ? 7.562 19.676 4.242 1.00 95.06 92 HIS A N 1
ATOM 734 C CA . HIS A 1 92 ? 8.512 19.093 5.187 1.00 95.06 92 HIS A CA 1
ATOM 735 C C . HIS A 1 92 ? 9.645 18.329 4.500 1.00 95.06 92 HIS A C 1
ATOM 737 O O . HIS A 1 92 ? 10.179 17.373 5.068 1.00 95.06 92 HIS A O 1
ATOM 743 N N . THR A 1 93 ? 10.026 18.726 3.286 1.00 95.44 93 THR A N 1
ATOM 744 C CA . THR A 1 93 ? 11.201 18.166 2.613 1.00 95.44 93 THR A CA 1
ATOM 745 C C . THR A 1 93 ? 12.479 18.677 3.297 1.00 95.44 93 THR A C 1
ATOM 747 O O . THR A 1 93 ? 12.668 19.890 3.395 1.00 95.44 93 THR A O 1
ATOM 750 N N . PRO A 1 94 ? 13.370 17.787 3.778 1.00 92.81 94 PRO A N 1
ATOM 751 C CA . PRO A 1 94 ? 14.613 18.187 4.429 1.00 92.81 94 PRO A CA 1
ATOM 752 C C . PRO A 1 94 ? 15.550 18.843 3.413 1.00 92.81 94 PRO A C 1
ATOM 754 O O . PRO A 1 94 ? 15.824 18.264 2.358 1.00 92.81 94 PRO A O 1
ATOM 757 N N . LYS A 1 95 ? 16.075 20.027 3.734 1.00 91.12 95 LYS A N 1
ATOM 758 C CA . LYS A 1 95 ? 16.970 20.757 2.838 1.00 91.12 95 LYS A CA 1
ATOM 759 C C . LYS A 1 95 ? 18.423 20.606 3.268 1.00 91.12 95 LYS A C 1
ATOM 761 O O . LYS A 1 95 ? 18.734 20.491 4.450 1.00 91.12 95 LYS A O 1
ATOM 766 N N . MET A 1 96 ? 19.334 20.617 2.296 1.00 85.25 96 MET A N 1
ATOM 767 C CA . MET A 1 96 ? 20.773 20.502 2.574 1.00 85.25 96 MET A CA 1
ATOM 768 C C . MET A 1 96 ? 21.304 21.686 3.395 1.00 85.25 96 MET A C 1
ATOM 770 O O . MET A 1 96 ? 22.228 21.505 4.179 1.00 85.25 96 MET A O 1
ATOM 774 N N . GLU A 1 97 ? 20.692 22.864 3.250 1.00 87.50 97 GLU A N 1
ATOM 775 C CA . GLU A 1 97 ? 21.011 24.079 4.016 1.00 87.50 97 GLU A CA 1
ATOM 776 C C . GLU A 1 97 ? 20.740 23.946 5.524 1.00 87.50 97 GLU A C 1
ATOM 778 O O . GLU A 1 97 ? 21.401 24.604 6.322 1.00 87.50 97 GLU A O 1
ATOM 783 N N . ASP A 1 98 ? 19.844 23.039 5.927 1.00 82.38 98 ASP A N 1
ATOM 784 C CA . ASP A 1 98 ? 19.547 22.759 7.337 1.00 82.38 98 ASP A CA 1
ATOM 785 C C . ASP A 1 98 ? 20.612 21.860 8.000 1.00 82.38 98 ASP A C 1
ATOM 787 O O . ASP A 1 98 ? 20.573 21.625 9.212 1.00 82.38 98 ASP A O 1
ATOM 791 N N . SER A 1 99 ? 21.550 21.314 7.214 1.00 82.38 99 SER A N 1
ATOM 792 C CA . SER A 1 99 ? 22.626 20.442 7.689 1.00 82.38 99 SER A CA 1
ATOM 793 C C . SER A 1 99 ? 23.876 21.244 8.042 1.00 82.38 99 SER A C 1
ATOM 795 O O . SER A 1 99 ? 24.313 22.116 7.299 1.00 82.38 99 SER A O 1
ATOM 797 N N . ASN A 1 100 ? 24.535 20.876 9.138 1.00 85.12 100 ASN A N 1
ATOM 798 C CA . ASN A 1 100 ? 25.845 21.411 9.519 1.00 85.12 100 ASN A CA 1
ATOM 799 C C . ASN A 1 100 ? 26.659 20.354 10.289 1.00 85.12 100 ASN A C 1
ATOM 801 O O . ASN A 1 100 ? 26.228 19.209 10.419 1.00 85.12 100 ASN A O 1
ATOM 805 N N . LEU A 1 101 ? 27.842 20.718 10.799 1.00 75.81 101 LEU A N 1
ATOM 806 C CA . LEU A 1 101 ? 28.691 19.788 11.560 1.00 75.81 101 LEU A CA 1
ATOM 807 C C . LEU A 1 101 ? 28.003 19.234 12.823 1.00 75.81 101 LEU A C 1
ATOM 809 O O . LEU A 1 101 ? 28.260 18.094 13.198 1.00 75.81 101 LEU A O 1
ATOM 813 N N . ALA A 1 102 ? 27.121 20.009 13.465 1.00 78.88 102 ALA A N 1
ATOM 814 C CA . ALA A 1 102 ? 26.391 19.591 14.664 1.00 78.88 102 ALA A CA 1
ATOM 815 C C . ALA A 1 102 ? 25.142 18.744 14.347 1.00 78.88 102 ALA A C 1
ATOM 817 O O . ALA A 1 102 ? 24.727 17.921 15.160 1.00 78.88 102 ALA A O 1
ATOM 818 N N . LEU A 1 103 ? 24.552 18.924 13.163 1.00 84.69 103 LEU A N 1
ATOM 819 C CA . LEU A 1 103 ? 23.375 18.208 12.671 1.00 84.69 103 LEU A CA 1
ATOM 820 C C . LEU A 1 103 ? 23.656 17.659 11.265 1.00 84.69 103 LEU A C 1
ATOM 822 O O . LEU A 1 103 ? 23.334 18.314 10.271 1.00 84.69 103 LEU A O 1
ATOM 826 N N . PRO A 1 104 ? 24.239 16.447 11.161 1.00 89.25 104 PRO A N 1
ATOM 827 C CA . PRO A 1 104 ? 24.432 15.782 9.881 1.00 89.25 104 PRO A CA 1
ATOM 828 C C . PRO A 1 104 ? 23.100 15.574 9.159 1.00 89.25 104 PRO A C 1
ATOM 830 O O . PRO A 1 104 ? 22.074 15.315 9.794 1.00 89.25 104 PRO A O 1
ATOM 833 N N . PHE A 1 105 ? 23.123 15.572 7.826 1.00 88.75 105 PHE A N 1
ATOM 834 C CA . PHE A 1 105 ? 21.911 15.492 7.005 1.00 88.75 105 PHE A CA 1
ATOM 835 C C . PHE A 1 105 ? 21.010 14.288 7.334 1.00 88.75 105 PHE A C 1
ATOM 837 O O . PHE A 1 105 ? 19.786 14.387 7.296 1.00 88.75 105 PHE A O 1
ATOM 844 N N . GLY A 1 106 ? 21.590 13.157 7.754 1.00 88.81 106 GLY A N 1
ATOM 845 C CA . GLY A 1 106 ? 20.819 12.012 8.247 1.00 88.81 106 GLY A CA 1
ATOM 846 C C . GLY A 1 106 ? 19.888 12.360 9.417 1.00 88.81 106 GLY A C 1
ATOM 847 O O . GLY A 1 106 ? 18.733 11.945 9.419 1.00 88.81 106 GLY A O 1
ATOM 848 N N . GLN A 1 107 ? 20.345 13.171 10.376 1.00 89.94 107 GLN A N 1
ATOM 849 C CA . GLN A 1 107 ? 19.522 13.619 11.504 1.00 89.94 107 GLN A CA 1
ATOM 850 C C . GLN A 1 107 ? 18.464 14.645 11.080 1.00 89.94 107 GLN A C 1
ATOM 852 O O . GLN A 1 107 ? 17.347 14.611 11.602 1.00 89.94 107 GLN A O 1
ATOM 857 N N . VAL A 1 108 ? 18.781 15.506 10.105 1.00 92.31 108 VAL A N 1
ATOM 858 C CA . VAL A 1 108 ? 17.818 16.443 9.499 1.00 92.31 108 VAL A CA 1
ATOM 859 C C . VAL A 1 108 ? 16.643 15.671 8.896 1.00 92.31 108 VAL A C 1
ATOM 861 O O . VAL A 1 108 ? 15.493 15.960 9.228 1.00 92.31 108 VAL A O 1
ATOM 864 N N . ARG A 1 109 ? 16.915 14.621 8.106 1.00 93.88 109 ARG A N 1
ATOM 865 C CA . ARG A 1 109 ? 15.869 13.756 7.529 1.00 93.88 109 ARG A CA 1
ATOM 866 C C . ARG A 1 109 ? 14.999 13.104 8.601 1.00 93.88 109 ARG A C 1
ATOM 868 O O . ARG A 1 109 ? 13.775 13.187 8.531 1.00 93.88 109 ARG A O 1
ATOM 875 N N . SER A 1 110 ? 15.614 12.533 9.636 1.00 94.56 110 SER A N 1
ATOM 876 C CA . SER A 1 110 ? 14.894 11.897 10.746 1.00 94.56 110 SER A CA 1
ATOM 877 C C . SER A 1 110 ? 13.996 12.875 11.511 1.00 94.56 110 SER A C 1
ATOM 879 O O . SER A 1 110 ? 12.891 12.522 11.925 1.00 94.56 110 SER A O 1
ATOM 881 N N . LYS A 1 111 ? 14.449 14.117 11.721 1.00 95.00 111 LYS A N 1
ATOM 882 C CA . LYS A 1 111 ? 13.653 15.172 12.369 1.00 95.00 111 LYS A CA 1
ATOM 883 C C . LYS A 1 111 ? 12.498 15.633 11.475 1.00 95.00 111 LYS A C 1
ATOM 885 O O . LYS A 1 111 ? 11.381 15.801 11.971 1.00 95.00 111 LYS A O 1
ATOM 890 N N . ALA A 1 112 ? 12.754 15.804 10.179 1.00 96.62 112 ALA A N 1
ATOM 891 C CA . ALA A 1 112 ? 11.743 16.185 9.201 1.00 96.62 112 ALA A CA 1
ATOM 892 C C . ALA A 1 112 ? 10.636 15.124 9.109 1.00 96.62 112 ALA A C 1
ATOM 894 O O . ALA A 1 112 ? 9.464 15.464 9.242 1.00 96.62 112 ALA A O 1
ATOM 895 N N . TYR A 1 113 ? 10.991 13.837 9.045 1.00 97.56 113 TYR A N 1
ATOM 896 C CA . TYR A 1 113 ? 10.016 12.744 9.021 1.00 97.56 113 TYR A CA 1
ATOM 897 C C . TYR A 1 113 ? 9.133 12.698 10.273 1.00 97.56 113 TYR A C 1
ATOM 899 O O . TYR A 1 113 ? 7.917 12.578 10.177 1.00 97.56 113 TYR A O 1
ATOM 907 N N . ARG A 1 114 ? 9.709 12.868 11.470 1.00 96.81 114 ARG A N 1
ATOM 908 C CA . ARG A 1 114 ? 8.922 12.933 12.718 1.00 96.81 114 ARG A CA 1
ATOM 909 C C . ARG A 1 114 ? 7.987 14.139 12.769 1.00 96.81 114 ARG A C 1
ATOM 911 O O . ARG A 1 114 ? 6.941 14.081 13.414 1.00 96.81 114 ARG A O 1
ATOM 918 N N . THR A 1 115 ? 8.374 15.235 12.123 1.00 96.56 115 THR A N 1
ATOM 919 C CA . THR A 1 115 ? 7.522 16.421 11.986 1.00 96.56 115 THR A CA 1
ATOM 920 C C . THR A 1 115 ? 6.380 16.134 11.018 1.00 96.56 115 THR A C 1
ATOM 922 O O . THR A 1 115 ? 5.226 16.322 11.395 1.00 96.56 115 THR A O 1
ATOM 925 N N . TRP A 1 116 ? 6.687 15.567 9.849 1.00 97.81 116 TRP A N 1
ATOM 926 C CA . TRP A 1 116 ? 5.700 15.128 8.866 1.00 97.81 116 TRP A CA 1
ATOM 927 C C . TRP A 1 116 ? 4.686 14.147 9.468 1.00 97.81 116 TRP A C 1
ATOM 929 O O . TRP A 1 116 ? 3.491 14.396 9.385 1.00 97.81 116 TRP A O 1
ATOM 939 N N . MET A 1 117 ? 5.136 13.103 10.177 1.00 97.31 117 MET A N 1
ATOM 940 C CA . MET A 1 117 ? 4.258 12.118 10.831 1.00 97.31 117 MET A CA 1
ATOM 941 C C . MET A 1 117 ? 3.262 12.771 11.798 1.00 97.31 117 MET A C 1
ATOM 943 O O . MET A 1 117 ? 2.101 12.374 11.867 1.00 97.31 117 MET A O 1
ATOM 947 N N . ARG A 1 118 ? 3.695 13.799 12.538 1.00 96.12 118 ARG A N 1
ATOM 948 C CA . ARG A 1 118 ? 2.835 14.523 13.485 1.00 96.12 118 ARG A CA 1
ATOM 949 C C . ARG A 1 118 ? 1.745 15.322 12.774 1.00 96.12 118 ARG A C 1
ATOM 951 O O . ARG A 1 118 ? 0.599 15.275 13.211 1.00 96.12 118 ARG A O 1
ATOM 958 N N . GLN A 1 119 ? 2.104 16.033 11.705 1.00 97.12 119 GLN A N 1
ATOM 959 C CA . GLN A 1 119 ? 1.150 16.804 10.901 1.00 97.12 119 GLN A CA 1
ATOM 960 C C . GLN A 1 119 ? 0.199 15.878 10.140 1.00 97.12 119 GLN A C 1
ATOM 962 O O . GLN A 1 119 ? -1.013 16.079 10.153 1.00 97.12 119 GLN A O 1
ATOM 967 N N . MET A 1 120 ? 0.733 14.791 9.578 1.00 97.19 120 MET A N 1
ATOM 968 C CA . MET A 1 120 ? -0.039 13.760 8.895 1.00 97.19 120 MET A CA 1
ATOM 969 C C . MET A 1 120 ? -1.121 13.166 9.799 1.00 97.19 120 MET A C 1
ATOM 971 O O . MET A 1 120 ? -2.250 12.996 9.350 1.00 97.19 120 MET A O 1
ATOM 975 N N . TYR A 1 121 ? -0.831 12.911 11.080 1.00 94.31 121 TYR A N 1
ATOM 976 C CA . TYR A 1 121 ? -1.845 12.403 12.008 1.00 94.31 121 TYR A CA 1
ATOM 977 C C . TYR A 1 121 ? -3.044 13.346 12.132 1.00 94.31 121 TYR A C 1
ATOM 979 O O . TYR A 1 121 ? -4.176 12.874 12.113 1.00 94.31 121 TYR A O 1
ATOM 987 N N . GLN A 1 122 ? -2.814 14.654 12.245 1.00 93.50 122 GLN A N 1
ATOM 988 C CA . GLN A 1 122 ? -3.894 15.641 12.346 1.00 93.50 122 GLN A CA 1
ATOM 989 C C . GLN A 1 122 ? -4.668 15.746 11.026 1.00 93.50 122 GLN A C 1
ATOM 991 O O . GLN A 1 122 ? -5.898 15.691 11.023 1.00 93.50 122 GLN A O 1
ATOM 996 N N . HIS A 1 123 ? -3.939 15.808 9.908 1.00 95.31 123 HIS A N 1
ATOM 997 C CA . HIS A 1 123 ? -4.500 15.869 8.559 1.00 95.31 123 HIS A CA 1
ATOM 998 C C . HIS A 1 123 ? -5.408 14.678 8.243 1.00 95.31 123 HIS A C 1
ATOM 1000 O O . HIS A 1 123 ? -6.525 14.870 7.771 1.00 95.31 123 HIS A O 1
ATOM 1006 N N . VAL A 1 124 ? -4.962 13.454 8.551 1.00 94.12 124 VAL A N 1
ATOM 1007 C CA . VAL A 1 124 ? -5.722 12.224 8.286 1.00 94.12 124 VAL A CA 1
ATOM 1008 C C . VAL A 1 124 ? -7.078 12.253 8.978 1.00 94.12 124 VAL A C 1
ATOM 1010 O O . VAL A 1 124 ? -8.079 12.012 8.315 1.00 94.12 124 VAL A O 1
ATOM 1013 N N . PHE A 1 125 ? -7.145 12.564 10.277 1.00 91.38 125 PHE A N 1
ATOM 1014 C CA . PHE A 1 125 ? -8.435 12.581 10.975 1.00 91.38 125 PHE A CA 1
ATOM 1015 C C . PHE A 1 125 ? -9.348 13.708 10.481 1.00 91.38 125 PHE A C 1
ATOM 1017 O O . PHE A 1 125 ? -10.528 13.449 10.273 1.00 91.38 125 PHE A O 1
ATOM 1024 N N . SER A 1 126 ? -8.809 14.910 10.234 1.00 91.81 126 SER A N 1
ATOM 1025 C CA . SER A 1 126 ? -9.599 16.035 9.706 1.00 91.81 126 SER A CA 1
ATOM 1026 C C . SER A 1 126 ? -10.209 15.699 8.348 1.00 91.81 126 SER A C 1
ATOM 1028 O O . SER A 1 126 ? -11.418 15.785 8.160 1.00 91.81 126 SER A O 1
ATOM 1030 N N . LYS A 1 127 ? -9.383 15.245 7.397 1.00 93.12 127 LYS A N 1
ATOM 1031 C CA . LYS A 1 127 ? -9.854 14.958 6.039 1.00 93.12 127 LYS A CA 1
ATOM 1032 C C . LYS A 1 127 ? -10.732 13.725 5.954 1.00 93.12 127 LYS A C 1
ATOM 1034 O O . LYS A 1 127 ? -11.621 13.675 5.111 1.00 93.12 127 LYS A O 1
ATOM 1039 N N . LEU A 1 128 ? -10.511 12.739 6.816 1.00 92.00 128 LEU A N 1
ATOM 1040 C CA . LEU A 1 128 ? -11.365 11.564 6.864 1.00 92.00 128 LEU A CA 1
ATOM 1041 C C . LEU A 1 128 ? -12.768 11.904 7.390 1.00 92.00 128 LEU A C 1
ATOM 1043 O O . LEU A 1 128 ? -13.741 11.381 6.852 1.00 92.00 128 LEU A O 1
ATOM 1047 N N . ASP A 1 129 ? -12.871 12.798 8.378 1.00 89.94 129 ASP A N 1
ATOM 1048 C CA . ASP A 1 129 ? -14.148 13.322 8.886 1.00 89.94 129 ASP A CA 1
ATOM 1049 C C . ASP A 1 129 ? -14.869 14.202 7.850 1.00 89.94 129 ASP A C 1
ATOM 1051 O O . ASP A 1 129 ? -16.080 14.118 7.696 1.00 89.94 129 ASP A O 1
ATOM 1055 N N . GLU A 1 130 ? -14.134 14.983 7.052 1.00 90.38 130 GLU A N 1
ATOM 1056 C CA . GLU A 1 130 ? -14.714 15.741 5.930 1.00 90.38 130 GLU A CA 1
ATOM 1057 C C . GLU A 1 130 ? -15.217 14.822 4.798 1.00 90.38 130 GLU A C 1
ATOM 1059 O O . GLU A 1 130 ? -16.273 15.059 4.190 1.00 90.38 130 GLU A O 1
ATOM 1064 N N . ALA A 1 131 ? -14.450 13.769 4.493 1.00 89.19 131 ALA A N 1
ATOM 1065 C CA . ALA A 1 131 ? -14.739 12.841 3.407 1.00 89.19 131 ALA A CA 1
ATOM 1066 C C . ALA A 1 131 ? -15.915 11.912 3.737 1.00 89.19 131 ALA A C 1
ATOM 1068 O O . ALA A 1 131 ? -16.764 11.663 2.877 1.00 89.19 131 ALA A O 1
ATOM 1069 N N . ILE A 1 132 ? -15.988 11.415 4.974 1.00 87.19 132 ILE A N 1
ATOM 1070 C CA . ILE A 1 132 ? -17.015 10.480 5.438 1.00 87.19 132 ILE A CA 1
ATOM 1071 C C . ILE A 1 132 ? -18.157 11.258 6.102 1.00 87.19 132 ILE A C 1
ATOM 1073 O O . ILE A 1 132 ? -17.942 12.171 6.877 1.00 87.19 132 ILE A O 1
ATOM 1077 N N . ASN A 1 133 ? -19.407 10.893 5.820 1.00 73.31 133 ASN A N 1
ATOM 1078 C CA . ASN A 1 133 ? -20.574 11.580 6.383 1.00 73.31 133 ASN A CA 1
ATOM 1079 C C . ASN A 1 133 ? -20.601 11.553 7.936 1.00 73.31 133 ASN A C 1
ATOM 1081 O O . ASN A 1 133 ? -20.152 10.581 8.548 1.00 73.31 133 ASN A O 1
ATOM 1085 N N . VAL A 1 134 ? -21.248 12.554 8.550 1.00 64.06 134 VAL A N 1
ATOM 1086 C CA . VAL A 1 134 ? -21.175 12.968 9.977 1.00 64.06 134 VAL A CA 1
ATOM 1087 C C . VAL A 1 134 ? -21.574 11.885 11.011 1.00 64.06 134 VAL A C 1
ATOM 1089 O O . VAL A 1 134 ? -21.404 12.070 12.208 1.00 64.06 134 VAL A O 1
ATOM 1092 N N . ASN A 1 135 ? -22.057 10.710 10.590 1.00 68.25 135 ASN A N 1
ATOM 1093 C CA . ASN A 1 135 ? -22.576 9.663 11.486 1.00 68.25 135 ASN A CA 1
ATOM 1094 C C . ASN A 1 135 ? -21.843 8.310 11.400 1.00 68.25 135 ASN A C 1
ATOM 1096 O O . ASN A 1 135 ? -22.378 7.288 11.839 1.00 68.25 135 ASN A O 1
ATOM 1100 N N . CYS A 1 136 ? -20.636 8.253 10.832 1.00 81.12 136 CYS A N 1
ATOM 1101 C CA . CYS A 1 136 ? -19.885 6.998 10.788 1.00 81.12 136 CYS A CA 1
ATOM 1102 C C . CYS A 1 136 ? -19.194 6.703 12.131 1.00 81.12 136 CYS A C 1
ATOM 1104 O O . CYS A 1 136 ? -18.211 7.339 12.508 1.00 81.12 136 CYS A O 1
ATOM 1106 N N . LYS A 1 137 ? -19.664 5.661 12.833 1.00 85.81 137 LYS A N 1
ATOM 1107 C CA . LYS A 1 137 ? -19.092 5.226 14.122 1.00 85.81 137 LYS A CA 1
ATOM 1108 C C . LYS A 1 137 ? -17.632 4.746 14.037 1.00 85.81 137 LYS A C 1
ATOM 1110 O O . LYS A 1 137 ? -16.965 4.657 15.061 1.00 85.81 137 LYS A O 1
ATOM 1115 N N . HIS A 1 138 ? -17.138 4.443 12.834 1.00 89.56 138 HIS A N 1
ATOM 1116 C CA . HIS A 1 138 ? -15.812 3.862 12.604 1.00 89.56 138 HIS A CA 1
ATOM 1117 C C . HIS A 1 138 ? -14.746 4.867 12.144 1.00 89.56 138 HIS A C 1
ATOM 1119 O O . HIS A 1 138 ? -13.639 4.451 11.814 1.00 89.56 138 HIS A O 1
ATOM 1125 N N . ILE A 1 139 ? -15.028 6.178 12.111 1.00 90.44 139 ILE A N 1
ATOM 1126 C CA . ILE A 1 139 ? -14.064 7.185 11.614 1.00 90.44 139 ILE A CA 1
ATOM 1127 C C . ILE A 1 139 ? -12.727 7.099 12.354 1.00 90.44 139 ILE A C 1
ATOM 1129 O O . ILE A 1 139 ? -11.670 7.076 11.726 1.00 90.44 139 ILE A O 1
ATOM 1133 N N . ASN A 1 140 ? -12.758 6.993 13.685 1.00 90.62 140 ASN A N 1
ATOM 1134 C CA . ASN A 1 140 ? -11.527 6.909 14.464 1.00 90.62 140 ASN A CA 1
ATOM 1135 C C . ASN A 1 140 ? -10.757 5.617 14.143 1.00 90.62 140 ASN A C 1
ATOM 1137 O O . ASN A 1 140 ? -9.569 5.673 13.854 1.00 90.62 140 ASN A O 1
ATOM 1141 N N . GLU A 1 141 ? -11.435 4.472 14.083 1.00 93.75 141 GLU A N 1
ATOM 1142 C CA . GLU A 1 141 ? -10.828 3.196 13.690 1.00 93.75 141 GLU A CA 1
ATOM 1143 C C . GLU A 1 141 ? -10.171 3.249 12.297 1.00 93.75 141 GLU A C 1
ATOM 1145 O O . GLU A 1 141 ? -9.003 2.890 12.147 1.00 93.75 141 GLU A O 1
ATOM 1150 N N . LEU A 1 142 ? -10.876 3.771 11.293 1.00 95.44 142 LEU A N 1
ATOM 1151 C CA . LEU A 1 142 ? -10.346 3.940 9.938 1.00 95.44 142 LEU A CA 1
ATOM 1152 C C . LEU A 1 142 ? -9.132 4.880 9.916 1.00 95.44 142 LEU A C 1
ATOM 1154 O O . LEU A 1 142 ? -8.124 4.579 9.275 1.00 95.44 142 LEU A O 1
ATOM 1158 N N . GLY A 1 143 ? -9.183 5.982 10.668 1.00 95.44 143 GLY A N 1
ATOM 1159 C CA . GLY A 1 143 ? -8.057 6.905 10.811 1.00 95.44 143 GLY A CA 1
ATOM 1160 C C . GLY A 1 143 ? -6.843 6.264 11.490 1.00 95.44 143 GLY A C 1
ATOM 1161 O O . GLY A 1 143 ? -5.705 6.571 11.137 1.00 95.44 143 GLY A O 1
ATOM 1162 N N . GLN A 1 144 ? -7.052 5.322 12.418 1.00 95.19 144 GLN A N 1
ATOM 1163 C CA . GLN A 1 144 ? -5.973 4.551 13.046 1.00 95.19 144 GLN A CA 1
ATOM 1164 C C . GLN A 1 144 ? -5.259 3.635 12.052 1.00 95.19 144 GLN A C 1
ATOM 1166 O O . GLN A 1 144 ? -4.028 3.568 12.081 1.00 95.19 144 GLN A O 1
ATOM 1171 N N . TYR A 1 145 ? -6.004 2.959 11.177 1.00 97.56 145 TYR A N 1
ATOM 1172 C CA . TYR A 1 145 ? -5.423 2.145 10.111 1.00 97.56 145 TYR A CA 1
ATOM 1173 C C . TYR A 1 145 ? -4.660 3.009 9.109 1.00 97.56 145 TYR A C 1
ATOM 1175 O O . TYR A 1 145 ? -3.478 2.768 8.859 1.00 97.56 145 TYR A O 1
ATOM 1183 N N . LEU A 1 146 ? -5.282 4.085 8.621 1.00 97.75 146 LEU A N 1
ATOM 1184 C CA . LEU A 1 146 ? -4.654 4.964 7.640 1.00 97.75 146 LEU A CA 1
ATOM 1185 C C . LEU A 1 146 ? -3.381 5.619 8.188 1.00 97.75 146 LEU A C 1
ATOM 1187 O O . LEU A 1 146 ? -2.336 5.550 7.549 1.00 97.75 146 LEU A O 1
ATOM 1191 N N . ARG A 1 147 ? -3.397 6.188 9.398 1.00 95.88 147 ARG A N 1
ATOM 1192 C CA . ARG A 1 147 ? -2.203 6.856 9.945 1.00 95.88 147 ARG A CA 1
ATOM 1193 C C . ARG A 1 147 ? -1.026 5.907 10.195 1.00 95.88 147 ARG A C 1
ATOM 1195 O O . ARG A 1 147 ? 0.124 6.323 10.123 1.00 95.88 147 ARG A O 1
ATOM 1202 N N . ARG A 1 148 ? -1.295 4.634 10.507 1.00 96.44 148 ARG A N 1
ATOM 1203 C CA . ARG A 1 148 ? -0.260 3.608 10.736 1.00 96.44 148 ARG A CA 1
ATOM 1204 C C . ARG A 1 148 ? 0.271 3.013 9.436 1.00 96.44 148 ARG A C 1
ATOM 1206 O O . ARG A 1 148 ? 1.200 2.217 9.471 1.00 96.44 148 ARG A O 1
ATOM 1213 N N . SER A 1 149 ? -0.301 3.399 8.300 1.00 97.75 149 SER A N 1
ATOM 1214 C CA . SER A 1 149 ? 0.087 2.864 7.002 1.00 97.75 149 SER A CA 1
ATOM 1215 C C . SER A 1 149 ? 1.302 3.531 6.363 1.00 97.75 149 SER A C 1
ATOM 1217 O O . SER A 1 149 ? 1.717 3.098 5.294 1.00 97.75 149 SER A O 1
ATOM 1219 N N . PHE A 1 150 ? 1.894 4.549 6.996 1.00 97.31 150 PHE A N 1
ATOM 1220 C CA . PHE A 1 150 ? 2.964 5.373 6.414 1.00 97.31 150 PHE A CA 1
ATOM 1221 C C . PHE A 1 150 ? 4.350 5.169 7.048 1.00 97.31 150 PHE A C 1
ATOM 1223 O O . PHE A 1 150 ? 5.256 5.949 6.774 1.00 97.31 150 PHE A O 1
ATOM 1230 N N . GLY A 1 151 ? 4.537 4.117 7.853 1.00 95.12 151 GLY A N 1
ATOM 1231 C CA . GLY A 1 151 ? 5.810 3.805 8.512 1.00 95.12 151 GLY A CA 1
ATOM 1232 C C . GLY A 1 151 ? 5.833 4.181 9.994 1.00 95.12 151 GLY A C 1
ATOM 1233 O O . GLY A 1 151 ? 4.831 4.594 10.583 1.00 95.12 151 GLY A O 1
ATOM 1234 N N . ASN A 1 152 ? 7.008 4.052 10.618 1.00 93.81 152 ASN A N 1
ATOM 1235 C CA . ASN A 1 152 ? 7.172 4.256 12.057 1.00 93.81 152 ASN A CA 1
ATOM 1236 C C . ASN A 1 152 ? 8.177 5.376 12.371 1.00 93.81 152 ASN A C 1
ATOM 1238 O O . ASN A 1 152 ? 9.351 5.321 12.014 1.00 93.81 152 ASN A O 1
ATOM 1242 N N . ALA A 1 153 ? 7.716 6.412 13.078 1.00 93.94 153 ALA A N 1
ATOM 1243 C CA . ALA A 1 153 ? 8.511 7.606 13.387 1.00 93.94 153 ALA A CA 1
ATOM 1244 C C . ALA A 1 153 ? 9.670 7.355 14.378 1.00 93.94 153 ALA A C 1
ATOM 1246 O O . ALA A 1 153 ? 10.594 8.169 14.481 1.00 93.94 153 ALA A O 1
ATOM 1247 N N . ASN A 1 154 ? 9.618 6.252 15.128 1.00 91.69 154 ASN A N 1
ATOM 1248 C CA . ASN A 1 154 ? 10.638 5.885 16.106 1.00 91.69 154 ASN A CA 1
ATOM 1249 C C . ASN A 1 154 ? 11.765 5.094 15.441 1.00 91.69 154 ASN A C 1
ATOM 1251 O O . ASN A 1 154 ? 12.925 5.486 15.560 1.00 91.69 154 ASN A O 1
ATOM 1255 N N . THR A 1 155 ? 11.414 4.030 14.718 1.00 93.44 155 THR A N 1
ATOM 1256 C CA . THR A 1 155 ? 12.355 3.128 14.031 1.00 93.44 155 THR A CA 1
ATOM 1257 C C . THR A 1 155 ? 12.827 3.660 12.680 1.00 93.44 155 THR A C 1
ATOM 1259 O O . THR A 1 155 ? 13.876 3.233 12.209 1.00 93.44 155 THR A O 1
ATOM 1262 N N . LEU A 1 156 ? 12.121 4.644 12.106 1.00 94.50 156 LEU A N 1
ATOM 1263 C CA . LEU A 1 156 ? 12.432 5.267 10.811 1.00 94.50 156 LEU A CA 1
ATOM 1264 C C . LEU A 1 156 ? 12.424 4.263 9.650 1.00 94.50 156 LEU A C 1
ATOM 1266 O O . LEU A 1 156 ? 13.219 4.365 8.714 1.00 94.50 156 LEU A O 1
ATOM 1270 N N . ASP A 1 157 ? 11.506 3.305 9.719 1.00 94.25 157 ASP A N 1
ATOM 1271 C CA . ASP A 1 157 ? 11.343 2.248 8.735 1.00 94.25 157 ASP A CA 1
ATOM 1272 C C . ASP A 1 157 ? 9.927 2.207 8.151 1.00 94.25 157 ASP A C 1
ATOM 1274 O O . ASP A 1 157 ? 8.963 2.797 8.660 1.00 94.25 157 ASP A O 1
ATOM 1278 N N . PHE A 1 158 ? 9.836 1.506 7.027 1.00 94.88 158 PHE A N 1
ATOM 1279 C CA . PHE A 1 158 ? 8.601 1.129 6.365 1.00 94.88 158 PHE A CA 1
ATOM 1280 C C . PHE A 1 158 ? 8.683 -0.344 5.966 1.00 94.88 158 PHE A C 1
ATOM 1282 O O . PHE A 1 158 ? 9.745 -0.834 5.587 1.00 94.88 158 PHE A O 1
ATOM 1289 N N . GLY A 1 159 ? 7.561 -1.053 6.007 1.00 92.75 159 GLY A N 1
ATOM 1290 C CA . GLY A 1 159 ? 7.519 -2.454 5.604 1.00 92.75 159 GLY A CA 1
ATOM 1291 C C . GLY A 1 159 ? 6.118 -3.056 5.646 1.00 92.75 159 GLY A C 1
ATOM 1292 O O . GLY A 1 159 ? 5.150 -2.312 5.847 1.00 92.75 159 GLY A O 1
ATOM 1293 N N . PRO A 1 160 ? 6.007 -4.391 5.516 1.00 92.44 160 PRO A N 1
ATOM 1294 C CA . PRO A 1 160 ? 4.747 -5.078 5.219 1.00 92.44 160 PRO A CA 1
ATOM 1295 C C . PRO A 1 160 ? 3.620 -4.822 6.224 1.00 92.44 160 PRO A C 1
ATOM 1297 O O . PRO A 1 160 ? 2.461 -4.725 5.836 1.00 92.44 160 PRO A O 1
ATOM 1300 N N . ALA A 1 161 ? 3.939 -4.627 7.506 1.00 93.56 161 ALA A N 1
ATOM 1301 C CA . ALA A 1 161 ? 2.938 -4.296 8.520 1.00 93.56 161 ALA A CA 1
ATOM 1302 C C . ALA A 1 161 ? 2.227 -2.959 8.254 1.00 93.56 161 ALA A C 1
ATOM 1304 O O . ALA A 1 161 ? 1.032 -2.828 8.506 1.00 93.56 161 ALA A O 1
ATOM 1305 N N . ASN A 1 162 ? 2.945 -1.967 7.721 1.00 96.00 162 ASN A N 1
ATOM 1306 C CA . ASN A 1 162 ? 2.371 -0.667 7.376 1.00 96.00 162 ASN A CA 1
ATOM 1307 C C . ASN A 1 162 ? 1.457 -0.798 6.149 1.00 96.00 162 ASN A C 1
ATOM 1309 O O . ASN A 1 162 ? 0.338 -0.290 6.152 1.00 96.00 162 ASN A O 1
ATOM 1313 N N . GLU A 1 163 ? 1.891 -1.551 5.134 1.00 96.31 163 GLU A N 1
ATOM 1314 C CA . GLU A 1 163 ? 1.054 -1.881 3.974 1.00 96.31 163 GLU A CA 1
ATOM 1315 C C . GLU A 1 163 ? -0.217 -2.643 4.391 1.00 96.31 163 GLU A C 1
ATOM 1317 O O . GLU A 1 163 ? -1.311 -2.332 3.918 1.00 96.31 163 GLU A O 1
ATOM 1322 N N . LEU A 1 164 ? -0.108 -3.574 5.346 1.00 96.44 164 LEU A N 1
ATOM 1323 C CA . LEU A 1 164 ? -1.250 -4.295 5.912 1.00 96.44 164 LEU A CA 1
ATOM 1324 C C . LEU A 1 164 ? -2.247 -3.351 6.603 1.00 96.44 164 LEU A C 1
ATOM 1326 O O . LEU A 1 164 ? -3.454 -3.535 6.467 1.00 96.44 164 LEU A O 1
ATOM 1330 N N . MET A 1 165 ? -1.778 -2.305 7.290 1.00 97.94 165 MET A N 1
ATOM 1331 C CA . MET A 1 165 ? -2.667 -1.278 7.850 1.00 97.94 165 MET A CA 1
ATOM 1332 C C . MET A 1 165 ? -3.398 -0.489 6.762 1.00 97.94 165 MET A C 1
ATOM 1334 O O . MET A 1 165 ? -4.575 -0.175 6.936 1.00 97.94 165 MET A O 1
ATOM 1338 N N . PHE A 1 166 ? -2.768 -0.227 5.612 1.00 98.44 166 PHE A N 1
ATOM 1339 C CA . PHE A 1 166 ? -3.488 0.369 4.484 1.00 98.44 166 PHE A CA 1
ATOM 1340 C C . PHE A 1 166 ? -4.545 -0.580 3.911 1.00 98.44 166 PHE A C 1
ATOM 1342 O O . PHE A 1 166 ? -5.657 -0.165 3.589 1.00 98.44 166 PHE A O 1
ATOM 1349 N N . LEU A 1 167 ? -4.226 -1.871 3.830 1.00 98.25 167 LEU A N 1
ATOM 1350 C CA . LEU A 1 167 ? -5.171 -2.889 3.392 1.00 98.25 167 LEU A CA 1
ATOM 1351 C C . LEU A 1 167 ? -6.368 -3.011 4.352 1.00 98.25 167 LEU A C 1
ATOM 1353 O O . LEU A 1 167 ? -7.505 -3.129 3.896 1.00 98.25 167 LEU A O 1
ATOM 1357 N N . PHE A 1 168 ? -6.135 -2.914 5.664 1.00 98.06 168 PHE A N 1
ATOM 1358 C CA . PHE A 1 168 ? -7.190 -2.861 6.684 1.00 98.06 168 PHE A CA 1
ATOM 1359 C C . PHE A 1 168 ? -8.043 -1.602 6.535 1.00 98.06 168 PHE A C 1
ATOM 1361 O O . PHE A 1 168 ? -9.264 -1.679 6.626 1.00 98.06 168 PHE A O 1
ATOM 1368 N N . PHE A 1 169 ? -7.433 -0.452 6.245 1.00 98.38 169 PHE A N 1
ATOM 1369 C CA . PHE A 1 169 ? -8.174 0.770 5.941 1.00 98.38 169 PHE A CA 1
ATOM 1370 C C . PHE A 1 169 ? -9.090 0.580 4.725 1.00 98.38 169 PHE A C 1
ATOM 1372 O O . PHE A 1 169 ? -10.291 0.832 4.821 1.00 98.38 169 PHE A O 1
ATOM 1379 N N . LEU A 1 170 ? -8.557 0.072 3.608 1.00 98.38 170 LEU A N 1
ATOM 1380 C CA . LEU A 1 170 ? -9.339 -0.172 2.398 1.00 98.38 170 LEU A CA 1
ATOM 1381 C C . LEU A 1 170 ? -10.481 -1.159 2.650 1.00 98.38 170 LEU A C 1
ATOM 1383 O O . LEU A 1 170 ? -11.631 -0.825 2.386 1.00 98.38 170 LEU A O 1
ATOM 1387 N N . CYS A 1 171 ? -10.195 -2.339 3.203 1.00 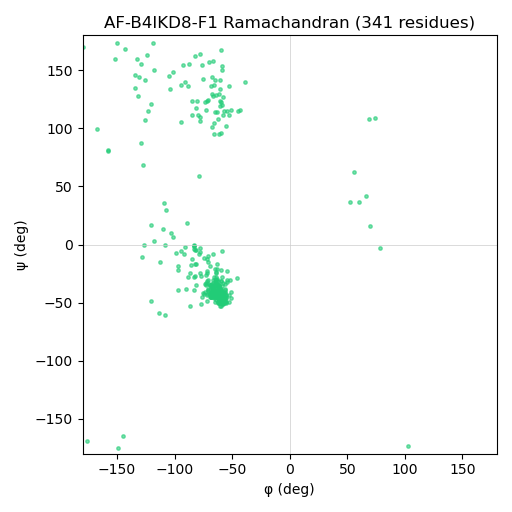98.19 171 CYS A N 1
ATOM 1388 C CA . CYS A 1 171 ? -11.218 -3.335 3.527 1.00 98.19 171 CYS A CA 1
ATOM 1389 C C . CYS A 1 171 ? -12.257 -2.773 4.518 1.00 98.19 171 CYS A C 1
ATOM 1391 O O . CYS A 1 171 ? -13.463 -2.960 4.336 1.00 98.19 171 CYS A O 1
ATOM 1393 N N . GLY A 1 172 ? -11.808 -1.994 5.505 1.00 96.50 172 GLY A N 1
ATOM 1394 C CA . GLY A 1 172 ? -12.648 -1.320 6.490 1.00 96.50 172 GLY A CA 1
ATOM 1395 C C . GLY A 1 172 ? -13.639 -0.335 5.869 1.00 96.50 172 GLY A C 1
ATOM 1396 O O . GLY A 1 172 ? -14.790 -0.296 6.299 1.00 96.50 172 GLY A O 1
ATOM 1397 N N . LEU A 1 173 ? -13.254 0.403 4.821 1.00 96.94 173 LEU A N 1
ATOM 1398 C CA . LEU A 1 173 ? -14.168 1.299 4.097 1.00 96.94 173 LEU A CA 1
ATOM 1399 C C . LEU A 1 173 ? -15.347 0.542 3.462 1.00 96.94 173 LEU A C 1
ATOM 1401 O O . LEU A 1 173 ? -16.472 1.047 3.471 1.00 96.94 173 LEU A O 1
ATOM 1405 N N . PHE A 1 174 ? -15.116 -0.670 2.944 1.00 96.38 174 PHE A N 1
ATOM 1406 C CA . PHE A 1 174 ? -16.184 -1.526 2.412 1.00 96.38 174 PHE A CA 1
ATOM 1407 C C . PHE A 1 174 ? -17.013 -2.156 3.535 1.00 96.38 174 PHE A C 1
ATOM 1409 O O . PHE A 1 174 ? -18.240 -2.154 3.457 1.00 96.38 174 PHE A O 1
ATOM 1416 N N . ARG A 1 175 ? -16.375 -2.642 4.612 1.00 94.00 175 ARG A N 1
ATOM 1417 C CA . ARG A 1 175 ? -17.088 -3.203 5.776 1.00 94.00 175 ARG A CA 1
ATOM 1418 C C . ARG A 1 175 ? -17.987 -2.176 6.468 1.00 94.00 175 ARG A C 1
ATOM 1420 O O . ARG A 1 175 ? -19.071 -2.526 6.921 1.00 94.00 175 ARG A O 1
ATOM 1427 N N . ALA A 1 176 ? -17.570 -0.913 6.507 1.00 92.94 176 ALA A N 1
ATOM 1428 C CA . ALA A 1 176 ? -18.357 0.194 7.044 1.00 92.94 176 ALA A CA 1
ATOM 1429 C C . ALA A 1 176 ? -19.450 0.702 6.078 1.00 92.94 176 ALA A C 1
ATOM 1431 O O . ALA A 1 176 ? -20.194 1.614 6.434 1.00 92.94 176 ALA A O 1
ATOM 1432 N N . GLY A 1 177 ? -19.545 0.157 4.858 1.00 92.62 177 GLY A N 1
ATOM 1433 C CA . GLY A 1 177 ? -20.519 0.579 3.846 1.00 92.62 177 GLY A CA 1
ATOM 1434 C C . GLY A 1 177 ? -20.259 1.968 3.251 1.00 92.62 177 GLY A C 1
ATOM 1435 O O . GLY A 1 177 ? -21.156 2.546 2.640 1.00 92.62 177 GLY A O 1
ATOM 1436 N N . ILE A 1 178 ? -19.052 2.517 3.431 1.00 94.12 178 ILE A N 1
ATOM 1437 C CA . ILE A 1 178 ? -18.649 3.818 2.875 1.00 94.12 178 ILE A CA 1
ATOM 1438 C C . ILE A 1 178 ? -18.356 3.677 1.382 1.00 94.12 178 ILE A C 1
ATOM 1440 O O . ILE A 1 178 ? -18.792 4.501 0.579 1.00 94.12 178 ILE A O 1
ATOM 1444 N N . LEU A 1 179 ? -17.622 2.621 1.024 1.00 95.25 179 LEU A N 1
ATOM 1445 C CA . LEU A 1 179 ? -17.384 2.213 -0.356 1.00 95.25 179 LEU A CA 1
ATOM 1446 C C . LEU A 1 179 ? -18.229 0.987 -0.693 1.00 95.25 179 LEU A C 1
ATOM 1448 O O . LEU A 1 179 ? -18.443 0.110 0.143 1.00 95.25 179 LEU A O 1
ATOM 1452 N N . LEU A 1 180 ? -18.701 0.925 -1.936 1.00 95.12 180 LEU A N 1
ATOM 1453 C CA . LEU A 1 180 ? -19.548 -0.156 -2.440 1.00 95.12 180 LEU A CA 1
ATOM 1454 C C . LEU A 1 180 ? -18.857 -0.878 -3.599 1.00 95.12 180 LEU A C 1
ATOM 1456 O O . LEU A 1 180 ? -17.837 -0.427 -4.103 1.00 95.12 180 LEU A O 1
ATOM 1460 N N . ALA A 1 181 ? -19.436 -1.976 -4.091 1.00 95.12 181 ALA A N 1
ATOM 1461 C CA . ALA A 1 181 ? -18.842 -2.790 -5.162 1.00 95.12 181 ALA A CA 1
ATOM 1462 C C . ALA A 1 181 ? -18.425 -1.993 -6.422 1.00 95.12 181 ALA A C 1
ATOM 1464 O O . ALA A 1 181 ? -17.444 -2.330 -7.080 1.00 95.12 181 ALA A O 1
ATOM 1465 N N . LYS A 1 182 ? -19.130 -0.900 -6.743 1.00 95.38 182 LYS A N 1
ATOM 1466 C CA . LYS A 1 182 ? -18.780 0.002 -7.858 1.00 95.38 182 LYS A CA 1
ATOM 1467 C C . LYS A 1 182 ? -17.449 0.743 -7.669 1.00 95.38 182 LYS A C 1
ATOM 1469 O O . LYS A 1 182 ? -16.869 1.194 -8.647 1.00 95.38 182 LYS A O 1
ATOM 1474 N N . ASP A 1 183 ? -16.976 0.862 -6.432 1.00 97.00 183 ASP A N 1
ATOM 1475 C CA . ASP A 1 183 ? -15.746 1.556 -6.056 1.00 97.00 183 ASP A CA 1
ATOM 1476 C C . ASP A 1 183 ? -14.526 0.624 -6.032 1.00 97.00 183 ASP A C 1
ATOM 1478 O O . ASP A 1 183 ? -13.405 1.101 -5.882 1.00 97.00 183 ASP A O 1
ATOM 1482 N N . THR A 1 184 ? -14.707 -0.696 -6.179 1.00 97.75 184 THR A N 1
ATOM 1483 C CA . THR A 1 184 ? -13.629 -1.691 -6.026 1.00 97.75 184 THR A CA 1
ATOM 1484 C C . THR A 1 184 ? -12.453 -1.442 -6.970 1.00 97.75 184 THR A C 1
ATOM 1486 O O . THR A 1 184 ? -11.305 -1.458 -6.529 1.00 97.75 184 THR A O 1
ATOM 1489 N N . VAL A 1 185 ? -12.719 -1.156 -8.249 1.00 97.94 185 VAL A N 1
ATOM 1490 C CA . VAL A 1 185 ? -11.654 -0.875 -9.228 1.00 97.94 185 VAL A CA 1
ATOM 1491 C C . VAL A 1 185 ? -10.923 0.421 -8.876 1.00 97.94 185 VAL A C 1
ATOM 1493 O O . VAL A 1 185 ? -9.696 0.440 -8.849 1.00 97.94 185 VAL A O 1
ATOM 1496 N N . ALA A 1 186 ? -11.653 1.485 -8.530 1.00 98.00 186 ALA A N 1
ATOM 1497 C CA . ALA A 1 186 ? -11.047 2.763 -8.162 1.00 98.00 186 ALA A CA 1
ATOM 1498 C C . ALA A 1 186 ? -10.252 2.683 -6.845 1.00 98.00 186 ALA A C 1
ATOM 1500 O O . ALA A 1 186 ? -9.187 3.286 -6.734 1.00 98.00 186 ALA A O 1
ATOM 1501 N N . ALA A 1 187 ? -10.701 1.891 -5.869 1.00 98.00 187 ALA A N 1
ATOM 1502 C CA . ALA A 1 187 ? -9.965 1.669 -4.627 1.00 98.00 187 ALA A CA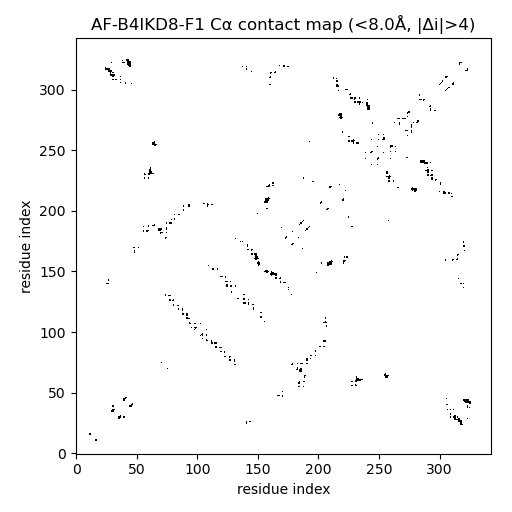 1
ATOM 1503 C C . ALA A 1 187 ? -8.576 1.061 -4.897 1.00 98.00 187 ALA A C 1
ATOM 1505 O O . ALA A 1 187 ? -7.582 1.509 -4.328 1.00 98.00 187 ALA A O 1
ATOM 1506 N N . ALA A 1 188 ? -8.496 0.089 -5.808 1.00 97.56 188 ALA A N 1
ATOM 1507 C CA . ALA A 1 188 ? -7.257 -0.613 -6.129 1.00 97.56 188 ALA A CA 1
ATOM 1508 C C . ALA A 1 188 ? -6.362 0.116 -7.140 1.00 97.56 188 ALA A C 1
ATOM 1510 O O . ALA A 1 188 ? -5.144 0.103 -7.002 1.00 97.56 188 ALA A O 1
ATOM 1511 N N . LEU A 1 189 ? -6.937 0.742 -8.168 1.00 97.56 189 LEU A N 1
ATOM 1512 C CA . LEU A 1 189 ? -6.159 1.335 -9.262 1.00 97.56 189 LEU A CA 1
ATOM 1513 C C . LEU A 1 189 ? -5.925 2.836 -9.102 1.00 97.56 189 LEU A C 1
ATOM 1515 O O . LEU A 1 189 ? -4.969 3.364 -9.659 1.00 97.56 189 LEU A O 1
ATOM 1519 N N . MET A 1 190 ? -6.758 3.531 -8.326 1.00 97.19 190 MET A N 1
ATOM 1520 C CA . MET A 1 190 ? -6.611 4.967 -8.089 1.00 97.19 190 MET A CA 1
ATOM 1521 C C . MET A 1 190 ? -6.126 5.251 -6.670 1.00 97.19 190 MET A C 1
ATOM 1523 O O . MET A 1 190 ? -5.054 5.826 -6.491 1.00 97.19 190 MET A O 1
ATOM 1527 N N . LEU A 1 191 ? -6.891 4.844 -5.654 1.00 97.81 191 LEU A N 1
ATOM 1528 C CA . LEU A 1 191 ? -6.596 5.204 -4.265 1.00 97.81 191 LEU A CA 1
ATOM 1529 C C . LEU A 1 191 ? -5.334 4.500 -3.755 1.00 97.81 191 LEU A C 1
ATOM 1531 O O . LEU A 1 191 ? -4.451 5.137 -3.185 1.00 97.81 191 LEU A O 1
ATOM 1535 N N . PHE A 1 192 ? -5.205 3.201 -4.021 1.00 98.00 192 PHE A N 1
ATOM 1536 C CA . PHE A 1 192 ? -3.994 2.465 -3.677 1.00 98.00 192 PHE A CA 1
ATOM 1537 C C . PHE A 1 192 ? -2.778 2.905 -4.498 1.00 98.00 192 PHE A C 1
ATOM 1539 O O . PHE A 1 192 ? -1.682 2.978 -3.952 1.00 98.00 192 PHE A O 1
ATOM 1546 N N . ASN A 1 193 ? -2.949 3.294 -5.767 1.00 96.12 193 ASN A N 1
ATOM 1547 C CA . ASN A 1 193 ? -1.829 3.843 -6.536 1.00 96.12 193 ASN A CA 1
ATOM 1548 C C . ASN A 1 193 ? -1.334 5.182 -5.955 1.00 96.12 193 ASN A C 1
ATOM 1550 O O . ASN A 1 193 ? -0.131 5.406 -5.830 1.00 96.12 193 ASN A O 1
ATOM 1554 N N . ARG A 1 194 ? -2.255 6.049 -5.507 1.00 97.06 194 ARG A N 1
ATOM 1555 C CA . ARG A 1 194 ? -1.917 7.270 -4.751 1.00 97.06 194 ARG A CA 1
ATOM 1556 C C . ARG A 1 194 ? -1.163 6.950 -3.460 1.00 97.06 194 ARG A C 1
ATOM 1558 O O . ARG A 1 194 ? -0.156 7.591 -3.172 1.00 97.06 194 ARG A O 1
ATOM 1565 N N . TYR A 1 195 ? -1.591 5.926 -2.723 1.00 98.19 195 TYR A N 1
ATOM 1566 C CA . TYR A 1 195 ? -0.868 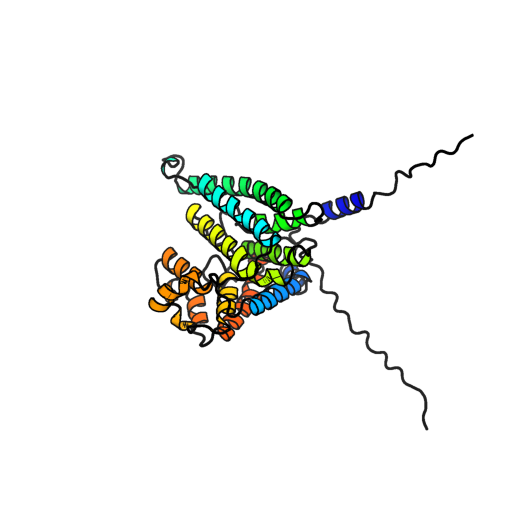5.443 -1.545 1.00 98.19 195 TYR A CA 1
ATOM 1567 C C . TYR A 1 195 ? 0.565 5.011 -1.873 1.00 98.19 195 TYR A C 1
ATOM 1569 O O . TYR A 1 195 ? 1.503 5.510 -1.252 1.00 98.19 195 TYR A O 1
ATOM 1577 N N . VAL A 1 196 ? 0.753 4.156 -2.882 1.00 96.44 196 VAL A N 1
ATOM 1578 C CA . VAL A 1 196 ? 2.085 3.697 -3.309 1.00 96.44 196 VAL A CA 1
ATOM 1579 C C . VAL A 1 196 ? 2.986 4.881 -3.670 1.00 96.44 196 VAL A C 1
ATOM 1581 O O . VAL A 1 196 ? 4.138 4.933 -3.237 1.00 96.44 196 VAL A O 1
ATOM 1584 N N . ASN A 1 197 ? 2.460 5.872 -4.393 1.00 95.69 197 ASN A N 1
ATOM 1585 C CA . ASN A 1 197 ? 3.209 7.075 -4.758 1.00 95.69 197 ASN A CA 1
ATOM 1586 C C . ASN A 1 197 ? 3.617 7.918 -3.548 1.00 95.69 197 ASN A C 1
ATOM 1588 O O . ASN A 1 197 ? 4.782 8.316 -3.450 1.00 95.69 197 ASN A O 1
ATOM 1592 N N . VAL A 1 198 ? 2.706 8.137 -2.597 1.00 97.56 198 VAL A N 1
ATOM 1593 C CA . VAL A 1 198 ? 3.023 8.819 -1.336 1.00 97.56 198 VAL A CA 1
ATOM 1594 C C . VAL A 1 198 ? 4.131 8.079 -0.597 1.00 97.56 198 VAL A C 1
ATOM 1596 O O . VAL A 1 198 ? 5.134 8.696 -0.238 1.00 97.56 198 VAL A O 1
ATOM 1599 N N . VAL A 1 199 ? 4.016 6.763 -0.407 1.00 96.81 199 VAL A N 1
ATOM 1600 C CA . VAL A 1 199 ? 5.023 6.033 0.369 1.00 96.81 199 VAL A CA 1
ATOM 1601 C C . VAL A 1 199 ? 6.384 6.010 -0.341 1.00 96.81 199 VAL A C 1
ATOM 1603 O O . VAL A 1 199 ? 7.404 6.206 0.319 1.00 96.81 199 VAL A O 1
ATOM 1606 N N . ARG A 1 200 ? 6.444 5.870 -1.673 1.00 94.88 200 ARG A N 1
ATOM 1607 C CA . ARG A 1 200 ? 7.723 5.958 -2.407 1.00 94.88 200 ARG A CA 1
ATOM 1608 C C . ARG A 1 200 ? 8.404 7.304 -2.193 1.00 94.88 200 ARG A C 1
ATOM 1610 O O . ARG A 1 200 ? 9.614 7.361 -1.960 1.00 94.88 200 ARG A O 1
ATOM 1617 N N . ARG A 1 201 ? 7.624 8.390 -2.233 1.00 95.81 201 ARG A N 1
ATOM 1618 C CA . ARG A 1 201 ? 8.122 9.735 -1.929 1.00 95.81 201 ARG A CA 1
ATOM 1619 C C . ARG A 1 201 ? 8.619 9.819 -0.488 1.00 95.81 201 ARG A C 1
ATOM 1621 O O . ARG A 1 201 ? 9.722 10.306 -0.284 1.00 95.81 201 ARG A O 1
ATOM 1628 N N . LEU A 1 202 ? 7.889 9.279 0.491 1.00 96.00 202 LEU A N 1
ATOM 1629 C CA . LEU A 1 202 ? 8.338 9.243 1.891 1.00 96.00 202 LEU A CA 1
ATOM 1630 C C . LEU A 1 202 ? 9.687 8.539 2.050 1.00 96.00 202 LEU A C 1
ATOM 1632 O O . LEU A 1 202 ? 10.607 9.100 2.646 1.00 96.00 202 LEU A O 1
ATOM 1636 N N . ILE A 1 203 ? 9.819 7.335 1.490 1.00 94.38 203 ILE A N 1
ATOM 1637 C CA . ILE A 1 203 ? 11.047 6.541 1.568 1.00 94.38 203 ILE A CA 1
ATOM 1638 C C . ILE A 1 203 ? 12.220 7.314 0.970 1.00 94.38 203 ILE A C 1
ATOM 1640 O O . ILE A 1 203 ? 13.263 7.438 1.613 1.00 94.38 203 ILE A O 1
ATOM 1644 N N . SER A 1 204 ? 12.049 7.868 -0.233 1.00 93.75 204 SER A N 1
ATOM 1645 C CA . SER A 1 204 ? 13.120 8.584 -0.925 1.00 93.75 204 SER A CA 1
ATOM 1646 C C . SER A 1 204 ? 13.482 9.904 -0.237 1.00 93.75 204 SER A C 1
ATOM 1648 O O . SER A 1 204 ? 14.668 10.187 -0.061 1.00 93.75 204 SER A O 1
ATOM 1650 N N . THR A 1 205 ? 12.490 10.699 0.170 1.00 95.44 205 THR A N 1
ATOM 1651 C CA . THR A 1 205 ? 12.683 12.023 0.779 1.00 95.44 205 THR A CA 1
ATOM 1652 C C . THR A 1 205 ? 13.302 11.920 2.172 1.00 95.44 205 THR A C 1
ATOM 1654 O O . THR A 1 205 ? 14.224 12.669 2.501 1.00 95.44 205 THR A O 1
ATOM 1657 N N . TYR A 1 206 ? 12.842 10.972 2.990 1.00 95.62 206 TYR A N 1
ATOM 1658 C CA . TYR A 1 206 ? 13.283 10.835 4.380 1.00 95.62 206 TYR A CA 1
ATOM 1659 C C . TYR A 1 206 ? 14.363 9.769 4.592 1.00 95.62 206 TYR A C 1
ATOM 1661 O O . TYR A 1 206 ? 14.953 9.705 5.668 1.00 95.62 206 TYR A O 1
ATOM 1669 N N . GLY A 1 207 ? 14.691 8.981 3.566 1.00 92.81 207 GLY A N 1
ATOM 1670 C CA . GLY A 1 207 ? 15.704 7.930 3.650 1.00 92.81 207 GLY A CA 1
ATOM 1671 C C . GLY A 1 207 ? 15.301 6.797 4.592 1.00 92.81 207 GLY A C 1
ATOM 1672 O O . GLY A 1 207 ? 16.136 6.347 5.377 1.00 92.81 207 GLY A O 1
ATOM 1673 N N . LEU A 1 208 ? 14.032 6.380 4.543 1.00 94.06 208 LEU A N 1
ATOM 1674 C CA . LEU A 1 208 ? 13.508 5.311 5.397 1.00 94.06 208 LEU A CA 1
ATOM 1675 C C . LEU A 1 208 ? 14.127 3.959 5.032 1.00 94.06 208 LEU A C 1
ATOM 167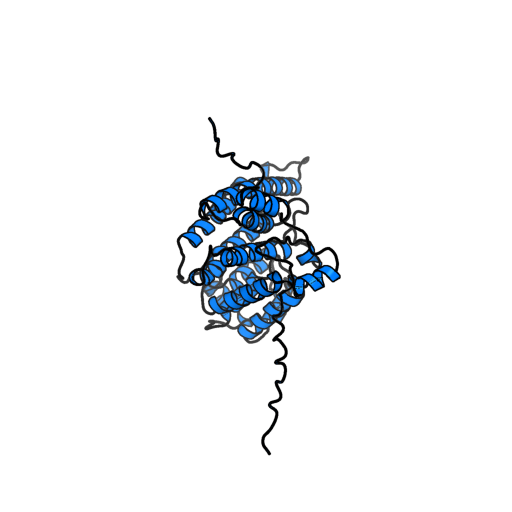7 O O . LEU A 1 208 ? 14.360 3.648 3.859 1.00 94.06 208 LEU A O 1
ATOM 1681 N N . THR A 1 209 ? 14.361 3.130 6.041 1.00 91.62 209 THR A N 1
ATOM 1682 C CA . THR A 1 209 ? 14.876 1.772 5.847 1.00 91.62 209 THR A CA 1
ATOM 1683 C C . THR A 1 209 ? 13.738 0.777 5.628 1.00 91.62 209 THR A C 1
ATOM 1685 O O . THR A 1 209 ? 12.596 1.008 6.027 1.00 91.62 209 THR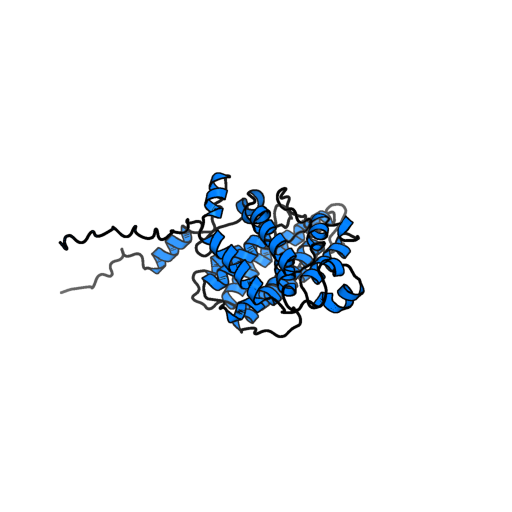 A O 1
ATOM 1688 N N . ILE A 1 210 ? 14.039 -0.334 4.953 1.00 86.12 210 ILE A N 1
ATOM 1689 C CA . ILE A 1 210 ? 13.103 -1.459 4.853 1.00 86.12 210 ILE A CA 1
ATOM 1690 C C . ILE A 1 210 ? 13.048 -2.120 6.231 1.00 86.12 210 ILE A C 1
ATOM 1692 O O . ILE A 1 210 ? 14.091 -2.504 6.774 1.00 86.12 210 ILE A O 1
ATOM 1696 N N . ALA A 1 211 ? 11.850 -2.239 6.798 1.00 84.75 211 ALA A N 1
ATOM 1697 C CA . ALA A 1 211 ? 11.641 -2.948 8.049 1.00 84.75 211 ALA A CA 1
ATOM 1698 C C . ALA A 1 211 ? 12.062 -4.412 7.872 1.00 84.75 211 ALA A C 1
ATOM 1700 O O . ALA A 1 211 ? 11.729 -5.062 6.879 1.00 84.75 211 ALA A O 1
ATOM 1701 N N . LYS A 1 212 ? 12.825 -4.930 8.832 1.00 70.81 212 LYS A N 1
ATOM 1702 C CA . LYS A 1 212 ? 13.368 -6.285 8.751 1.00 70.81 212 LYS A CA 1
ATOM 1703 C C . LYS A 1 212 ? 12.279 -7.294 9.106 1.00 70.81 212 LYS A C 1
ATOM 1705 O O . LYS A 1 212 ? 11.927 -7.414 10.273 1.00 70.81 212 LYS A O 1
ATOM 1710 N N . ASP A 1 213 ? 11.813 -8.046 8.117 1.00 72.50 213 ASP A N 1
ATOM 1711 C CA . ASP A 1 213 ? 11.048 -9.273 8.329 1.00 72.50 213 ASP A CA 1
ATOM 1712 C C . ASP A 1 213 ? 11.729 -10.414 7.556 1.00 72.50 213 ASP A C 1
ATOM 1714 O O . ASP A 1 213 ? 11.660 -10.433 6.326 1.00 72.50 213 ASP A O 1
ATOM 1718 N N . PRO A 1 214 ? 12.409 -11.351 8.244 1.00 66.69 214 PRO A N 1
ATOM 1719 C CA . PRO A 1 214 ? 13.071 -12.483 7.599 1.00 66.69 214 PRO A CA 1
ATOM 1720 C C . PRO A 1 214 ? 12.123 -13.384 6.802 1.00 66.69 214 PRO A C 1
ATOM 1722 O O . PRO A 1 214 ? 12.584 -14.117 5.931 1.00 66.69 214 PRO A O 1
ATOM 1725 N N . ALA A 1 215 ? 10.823 -13.365 7.114 1.00 70.31 215 ALA A N 1
ATOM 1726 C CA . ALA A 1 215 ? 9.833 -14.155 6.400 1.00 70.31 215 ALA A CA 1
ATOM 1727 C C . ALA A 1 215 ? 9.446 -13.525 5.057 1.00 70.31 215 ALA A C 1
ATOM 1729 O O . ALA A 1 215 ? 9.022 -14.258 4.166 1.00 70.31 215 ALA A O 1
ATOM 1730 N N . CYS A 1 216 ? 9.598 -12.205 4.890 1.00 67.62 216 CYS A N 1
ATOM 1731 C CA . CYS A 1 216 ? 9.239 -11.521 3.653 1.00 67.62 216 CYS A CA 1
ATOM 1732 C C . CYS A 1 216 ? 10.253 -11.851 2.551 1.00 67.62 216 CYS A C 1
ATOM 1734 O O . CYS A 1 216 ? 11.434 -11.517 2.641 1.00 67.62 216 CYS A O 1
ATOM 1736 N N . THR A 1 217 ? 9.777 -12.517 1.502 1.00 68.62 217 THR A N 1
ATOM 1737 C CA . THR A 1 217 ? 10.618 -13.034 0.416 1.00 68.62 217 THR A CA 1
ATOM 1738 C C . THR A 1 217 ? 10.874 -12.019 -0.692 1.00 68.62 217 THR A C 1
ATOM 1740 O O . THR A 1 217 ? 11.878 -12.136 -1.389 1.00 68.62 217 THR A O 1
ATOM 1743 N N . ILE A 1 218 ? 9.999 -11.022 -0.867 1.00 73.50 218 ILE A N 1
ATOM 1744 C CA . ILE A 1 218 ? 10.195 -9.974 -1.873 1.00 73.50 218 ILE A CA 1
ATOM 1745 C C . ILE A 1 218 ? 11.161 -8.936 -1.323 1.00 73.50 218 ILE A C 1
ATOM 1747 O O . ILE A 1 218 ? 10.920 -8.316 -0.288 1.00 73.50 218 ILE A O 1
ATOM 1751 N N . GLU A 1 219 ? 12.247 -8.713 -2.057 1.00 73.50 219 GLU A N 1
ATOM 1752 C CA . GLU A 1 219 ? 13.272 -7.752 -1.691 1.00 73.50 219 GLU A CA 1
ATOM 1753 C C . GLU A 1 219 ? 12.833 -6.320 -2.037 1.00 73.50 219 GLU A C 1
ATOM 1755 O O . GLU A 1 219 ? 13.514 -5.631 -2.787 1.00 73.50 219 GLU A O 1
ATOM 1760 N N . ASP A 1 220 ? 11.718 -5.832 -1.499 1.00 81.50 220 ASP A N 1
ATOM 1761 C CA . ASP A 1 220 ? 11.220 -4.463 -1.688 1.00 81.50 220 ASP A CA 1
ATOM 1762 C C . ASP A 1 220 ? 10.426 -3.981 -0.457 1.00 81.50 220 ASP A C 1
ATOM 1764 O O . ASP A 1 220 ? 10.196 -4.734 0.486 1.00 81.50 220 ASP A O 1
ATOM 1768 N N . TYR A 1 221 ? 10.029 -2.709 -0.440 1.00 79.50 221 TYR A N 1
ATOM 1769 C CA . TYR A 1 221 ? 9.237 -2.103 0.634 1.00 79.50 221 TYR A CA 1
ATOM 1770 C C . TYR A 1 221 ? 7.779 -2.584 0.660 1.00 79.50 221 TYR A C 1
ATOM 1772 O O . TYR A 1 221 ? 7.129 -2.498 1.702 1.00 79.50 221 TYR A O 1
ATOM 1780 N N . TYR A 1 222 ? 7.273 -3.071 -0.473 1.00 85.00 222 TYR A N 1
ATOM 1781 C CA . TYR A 1 222 ? 5.867 -3.396 -0.705 1.00 85.00 222 TYR A CA 1
ATOM 1782 C C . TYR A 1 222 ? 5.715 -4.801 -1.265 1.00 85.00 222 TYR A C 1
ATOM 1784 O O . TYR A 1 222 ? 6.597 -5.289 -1.973 1.00 85.00 222 TYR A O 1
ATOM 1792 N N . PHE A 1 223 ? 4.548 -5.400 -1.049 1.00 91.69 223 PHE A N 1
ATOM 1793 C CA . PHE A 1 223 ? 4.189 -6.667 -1.677 1.00 91.69 223 PHE A CA 1
ATOM 1794 C C . PHE A 1 223 ? 2.919 -6.524 -2.517 1.00 91.69 223 PHE A C 1
ATOM 1796 O O . PHE A 1 223 ? 2.878 -6.935 -3.681 1.00 91.69 223 PHE A O 1
ATOM 1803 N N . LEU A 1 224 ? 1.872 -5.929 -1.946 1.00 94.38 224 LEU A N 1
ATOM 1804 C CA . LEU A 1 224 ? 0.546 -5.853 -2.555 1.00 94.38 224 LEU A CA 1
ATOM 1805 C C . LEU A 1 224 ? 0.516 -5.195 -3.956 1.00 94.38 224 LEU A C 1
ATOM 1807 O O . LEU A 1 224 ? -0.233 -5.689 -4.803 1.00 94.38 224 LEU A O 1
ATOM 1811 N N . PRO A 1 225 ? 1.350 -4.182 -4.280 1.00 95.62 225 PRO A N 1
ATOM 1812 C CA . PRO A 1 225 ? 1.424 -3.619 -5.622 1.00 95.62 225 PRO A CA 1
ATOM 1813 C C . PRO A 1 225 ? 1.854 -4.640 -6.689 1.00 95.62 225 PRO A C 1
ATOM 1815 O O . PRO A 1 225 ? 1.329 -4.627 -7.802 1.00 95.62 225 PRO A O 1
ATOM 1818 N N . TYR A 1 226 ? 2.750 -5.578 -6.355 1.00 95.81 226 TYR A N 1
ATOM 1819 C CA . TYR A 1 226 ? 3.116 -6.678 -7.254 1.00 95.81 226 TYR A CA 1
ATOM 1820 C C . TYR A 1 226 ? 1.945 -7.648 -7.444 1.00 95.81 226 TYR A C 1
ATOM 1822 O O . TYR A 1 226 ? 1.651 -8.069 -8.563 1.00 95.81 226 TYR A O 1
ATOM 1830 N N . LEU A 1 227 ? 1.235 -7.978 -6.363 1.00 96.94 227 LEU A N 1
ATOM 1831 C CA . LEU A 1 227 ? 0.078 -8.873 -6.404 1.00 96.94 227 LEU A CA 1
ATOM 1832 C C . LEU A 1 227 ? -1.051 -8.294 -7.272 1.00 96.94 227 LEU A C 1
ATOM 1834 O O . LEU A 1 227 ? -1.546 -8.977 -8.173 1.00 96.94 227 LEU A O 1
ATOM 1838 N N . TRP A 1 228 ? -1.438 -7.036 -7.051 1.00 98.06 228 TRP A N 1
ATOM 1839 C CA . TRP A 1 228 ? -2.478 -6.373 -7.844 1.00 98.06 228 TRP A CA 1
ATOM 1840 C C . TRP A 1 228 ? -2.015 -6.015 -9.255 1.00 98.06 228 TRP A C 1
ATOM 1842 O O . TRP A 1 228 ? -2.800 -6.159 -10.189 1.00 98.06 228 TRP A O 1
ATOM 1852 N N . GLY A 1 229 ? -0.741 -5.678 -9.457 1.00 97.81 229 GLY A N 1
ATOM 1853 C CA . GLY A 1 229 ? -0.169 -5.515 -10.793 1.00 97.81 229 GLY A CA 1
ATOM 1854 C C . GLY A 1 229 ? -0.240 -6.803 -11.625 1.00 97.81 229 GLY A C 1
ATOM 1855 O O . GLY A 1 229 ? -0.628 -6.767 -12.793 1.00 97.81 229 GLY A O 1
ATOM 1856 N N . ALA A 1 230 ? 0.050 -7.962 -11.024 1.00 98.06 230 ALA A N 1
ATOM 1857 C CA . ALA A 1 230 ? -0.117 -9.256 -11.690 1.00 98.06 230 ALA A CA 1
ATOM 1858 C C . ALA A 1 230 ? -1.595 -9.585 -11.960 1.00 98.06 230 ALA A C 1
ATOM 1860 O O . ALA A 1 230 ? -1.923 -10.180 -12.989 1.00 98.06 230 ALA A O 1
ATOM 1861 N N . ALA A 1 231 ? -2.500 -9.178 -11.065 1.00 98.38 231 ALA A N 1
ATOM 1862 C CA . ALA A 1 231 ? -3.935 -9.324 -11.273 1.00 98.38 231 ALA A CA 1
ATOM 1863 C C . ALA A 1 231 ? -4.432 -8.470 -12.455 1.00 98.38 231 ALA A C 1
ATOM 1865 O O . ALA A 1 231 ? -5.127 -9.008 -13.314 1.00 98.38 231 ALA A O 1
ATOM 1866 N N . GLN A 1 232 ? -4.006 -7.203 -12.583 1.00 97.88 232 GLN A N 1
ATOM 1867 C CA . GLN A 1 232 ? -4.317 -6.362 -13.753 1.00 97.88 232 GLN A CA 1
ATOM 1868 C C . GLN A 1 232 ? -3.946 -7.061 -15.067 1.00 97.88 232 GLN A C 1
ATOM 1870 O O . GLN A 1 232 ? -4.727 -7.078 -16.015 1.00 97.88 232 GLN A O 1
ATOM 1875 N N . LEU A 1 233 ? -2.773 -7.694 -15.099 1.00 98.31 233 LEU A N 1
ATOM 1876 C CA . LEU A 1 233 ? -2.231 -8.375 -16.274 1.00 98.31 233 LEU A CA 1
ATOM 1877 C C . LEU A 1 233 ? -2.778 -9.804 -16.460 1.00 98.31 233 LEU A C 1
ATOM 1879 O O . LEU A 1 233 ? -2.433 -10.487 -17.420 1.00 98.31 233 LEU A O 1
ATOM 1883 N N . SER A 1 234 ? -3.652 -10.293 -15.577 1.00 98.06 234 SER A N 1
ATOM 1884 C CA . SER A 1 234 ? -4.182 -11.663 -15.665 1.00 98.06 234 SER A CA 1
ATOM 1885 C C . SER A 1 234 ? -5.220 -11.864 -16.777 1.00 98.06 234 SER A C 1
ATOM 1887 O O . SER A 1 234 ? -5.531 -13.007 -17.106 1.00 98.06 234 SER A O 1
ATOM 1889 N N . LEU A 1 235 ? -5.722 -10.786 -17.389 1.00 96.88 235 LEU A N 1
ATOM 1890 C CA . LEU A 1 235 ? -6.654 -10.828 -18.517 1.00 96.88 235 LEU A CA 1
ATOM 1891 C C . LEU A 1 235 ? -6.216 -9.836 -19.602 1.00 96.88 235 LEU A C 1
ATOM 1893 O O . LEU A 1 235 ? -5.894 -8.694 -19.293 1.00 96.88 235 LEU A O 1
ATOM 1897 N N . ASN A 1 236 ? -6.225 -10.266 -20.870 1.00 93.38 236 ASN A N 1
ATOM 1898 C CA . ASN A 1 236 ? -5.903 -9.434 -22.042 1.00 93.38 236 ASN A CA 1
ATOM 1899 C C . ASN A 1 236 ? -4.559 -8.681 -21.948 1.00 93.38 236 ASN A C 1
ATOM 1901 O O . ASN A 1 236 ? -4.445 -7.541 -22.402 1.00 93.38 236 ASN A O 1
ATOM 1905 N N . SER A 1 237 ? -3.537 -9.304 -21.352 1.00 96.06 237 SER A N 1
ATOM 1906 C CA . SER A 1 237 ? -2.220 -8.676 -21.234 1.00 96.06 237 SER A CA 1
ATOM 1907 C C . SER A 1 237 ? -1.523 -8.534 -22.594 1.00 96.06 237 SER A C 1
ATOM 1909 O O . SER A 1 237 ? -1.501 -9.500 -23.361 1.00 96.06 237 SER A O 1
ATOM 1911 N N . PRO A 1 238 ? -0.898 -7.376 -22.882 1.00 95.94 238 PRO A N 1
ATOM 1912 C CA . PRO A 1 238 ? -0.165 -7.161 -24.127 1.00 95.94 238 PRO A CA 1
ATOM 1913 C C . PRO A 1 238 ? 1.230 -7.811 -24.153 1.00 95.94 238 PRO A C 1
ATOM 1915 O O . PRO A 1 238 ? 1.892 -7.775 -25.189 1.00 95.94 238 PRO A O 1
ATOM 1918 N N . PHE A 1 239 ? 1.699 -8.382 -23.040 1.00 97.19 239 PHE A N 1
ATOM 1919 C CA . PHE A 1 239 ? 3.023 -9.003 -22.916 1.00 97.19 239 PHE A CA 1
ATOM 1920 C C . PHE A 1 239 ? 3.027 -10.124 -21.867 1.00 97.19 239 PHE A C 1
ATOM 1922 O O . PHE A 1 239 ? 2.173 -10.173 -20.982 1.00 97.19 239 PHE A O 1
ATOM 1929 N N . SER A 1 240 ? 3.994 -11.037 -21.931 1.00 97.06 240 SER A N 1
ATOM 1930 C CA . SER A 1 240 ? 4.197 -12.077 -20.914 1.00 97.06 240 SER A CA 1
ATOM 1931 C C . SER A 1 240 ? 4.998 -11.559 -19.705 1.00 97.06 240 SER A C 1
ATOM 1933 O O . SER A 1 240 ? 5.695 -10.549 -19.821 1.00 97.06 240 SER A O 1
ATOM 1935 N N . PRO A 1 241 ? 4.968 -12.250 -18.549 1.00 97.12 241 PRO A N 1
ATOM 1936 C CA . PRO A 1 241 ? 5.754 -11.872 -17.370 1.00 97.12 241 PRO A CA 1
ATOM 1937 C C . PRO A 1 241 ? 7.246 -11.645 -17.641 1.00 97.12 241 PRO A C 1
ATOM 1939 O O . PRO A 1 241 ? 7.788 -10.604 -17.274 1.00 97.12 241 PRO A O 1
ATOM 1942 N N . MET A 1 242 ? 7.890 -12.546 -18.387 1.00 93.69 242 MET A N 1
ATOM 1943 C CA . MET A 1 242 ? 9.310 -12.424 -18.745 1.00 93.69 242 MET A CA 1
ATOM 1944 C C . MET A 1 242 ? 9.634 -11.195 -19.607 1.00 93.69 242 MET A C 1
ATOM 1946 O O . MET A 1 242 ? 10.784 -10.768 -19.669 1.00 93.69 242 MET A O 1
ATOM 1950 N N . GLN A 1 243 ? 8.644 -10.620 -20.294 1.00 94.88 243 GLN A N 1
ATOM 1951 C CA . GLN A 1 243 ? 8.847 -9.446 -21.141 1.00 94.88 243 GLN A CA 1
ATOM 1952 C C . GLN A 1 243 ? 8.847 -8.126 -20.351 1.00 94.88 243 GLN A C 1
ATOM 1954 O O . GLN A 1 243 ? 9.145 -7.090 -20.940 1.00 94.88 243 GLN A O 1
ATOM 1959 N N . CYS A 1 244 ? 8.572 -8.133 -19.038 1.00 91.31 244 CYS A N 1
ATOM 1960 C CA . CYS A 1 244 ? 8.511 -6.910 -18.220 1.00 91.31 244 CYS A CA 1
ATOM 1961 C C . CYS A 1 244 ? 9.809 -6.103 -18.200 1.00 91.31 244 CYS A C 1
ATOM 1963 O O . CYS A 1 244 ? 9.764 -4.883 -18.097 1.00 91.31 244 CYS A O 1
ATOM 1965 N N . GLU A 1 245 ? 10.962 -6.768 -18.302 1.00 86.88 245 GLU A N 1
ATOM 1966 C CA . GLU A 1 245 ? 12.269 -6.098 -18.313 1.00 86.88 245 GLU A CA 1
ATOM 1967 C C . GLU A 1 245 ? 12.666 -5.580 -19.707 1.00 86.88 245 GLU A C 1
ATOM 1969 O O . GLU A 1 245 ? 13.703 -4.936 -19.862 1.00 86.88 245 GLU A O 1
ATOM 1974 N N . GLN A 1 246 ? 11.869 -5.850 -20.748 1.00 93.38 246 GLN A N 1
ATOM 1975 C CA . GLN A 1 246 ? 12.173 -5.371 -22.092 1.00 93.38 246 GLN A CA 1
ATOM 1976 C C . GLN A 1 246 ? 11.910 -3.868 -22.183 1.00 93.38 246 GLN A C 1
ATOM 1978 O O . GLN A 1 246 ? 10.777 -3.424 -22.003 1.00 93.38 246 GLN A O 1
ATOM 1983 N N . GLY A 1 247 ? 12.931 -3.092 -22.563 1.00 92.81 247 GLY A N 1
ATOM 1984 C CA . GLY A 1 247 ? 12.833 -1.629 -22.664 1.00 92.81 247 GLY A CA 1
ATOM 1985 C C . GLY A 1 247 ? 11.631 -1.149 -23.484 1.00 92.81 247 GLY A C 1
ATOM 1986 O O . GLY A 1 247 ? 10.903 -0.275 -23.039 1.00 92.81 247 GLY A O 1
ATOM 1987 N N . LYS A 1 248 ? 11.320 -1.812 -24.610 1.00 95.50 248 LYS A N 1
ATOM 1988 C CA . LYS A 1 248 ? 10.141 -1.482 -25.435 1.00 95.50 248 LYS A CA 1
ATOM 1989 C C . LYS A 1 248 ? 8.812 -1.614 -24.681 1.00 95.50 248 LYS A C 1
ATOM 1991 O O . LYS A 1 248 ? 7.928 -0.779 -24.864 1.00 95.50 248 LYS A O 1
ATOM 1996 N N . ILE A 1 249 ? 8.658 -2.665 -23.870 1.00 96.75 249 ILE A N 1
ATOM 1997 C CA . ILE A 1 249 ? 7.457 -2.882 -23.050 1.00 96.75 249 ILE A CA 1
ATOM 1998 C C . ILE A 1 249 ? 7.392 -1.827 -21.951 1.00 96.75 249 ILE A C 1
ATOM 2000 O O . ILE A 1 249 ? 6.344 -1.208 -21.770 1.00 96.75 249 ILE A O 1
ATOM 2004 N N . MET A 1 250 ? 8.517 -1.577 -21.280 1.00 95.12 250 MET A N 1
ATOM 2005 C CA . MET A 1 250 ? 8.609 -0.565 -20.232 1.00 95.12 250 MET A CA 1
ATOM 2006 C C . MET A 1 250 ? 8.236 0.827 -20.758 1.00 95.12 250 MET A C 1
ATOM 2008 O O . MET A 1 250 ? 7.365 1.490 -20.201 1.00 95.12 250 MET A O 1
ATOM 2012 N N . ASP A 1 251 ? 8.813 1.247 -21.881 1.00 95.19 251 ASP A N 1
ATOM 2013 C CA . ASP A 1 251 ? 8.548 2.557 -22.479 1.00 95.19 251 ASP A CA 1
ATOM 2014 C C . ASP A 1 251 ? 7.086 2.719 -22.913 1.00 95.19 251 ASP A C 1
ATOM 2016 O O . ASP A 1 251 ? 6.519 3.802 -22.771 1.00 95.19 251 ASP A O 1
ATOM 2020 N N . SER A 1 252 ? 6.463 1.641 -23.399 1.00 96.25 252 SER A N 1
ATOM 2021 C CA . SER A 1 252 ? 5.091 1.677 -23.920 1.00 96.25 252 SER A CA 1
ATOM 2022 C C . SER A 1 252 ? 4.022 1.605 -22.828 1.00 96.25 252 SER A C 1
ATOM 2024 O O . SER A 1 252 ? 2.963 2.203 -22.982 1.00 96.25 252 SER A O 1
ATOM 2026 N N . TYR A 1 253 ? 4.269 0.857 -21.747 1.00 96.62 253 TYR A N 1
ATOM 2027 C CA . TYR A 1 253 ? 3.215 0.437 -20.816 1.00 96.62 253 TYR A CA 1
ATOM 2028 C C . TYR A 1 253 ? 3.477 0.780 -19.342 1.00 96.62 253 TYR A C 1
ATOM 2030 O O . TYR A 1 253 ? 2.618 0.497 -18.506 1.00 96.62 253 TYR A O 1
ATOM 2038 N N . ARG A 1 254 ? 4.610 1.408 -18.981 1.00 94.81 254 ARG A N 1
ATOM 2039 C CA . ARG A 1 254 ? 4.941 1.724 -17.570 1.00 94.81 254 ARG A CA 1
ATOM 2040 C C . ARG A 1 254 ? 3.873 2.519 -16.817 1.00 94.81 254 ARG A C 1
ATOM 2042 O O . ARG A 1 254 ? 3.769 2.377 -15.609 1.00 94.81 254 ARG A O 1
ATOM 2049 N N . GLN A 1 255 ? 3.108 3.361 -17.514 1.00 95.12 255 GLN A N 1
ATOM 2050 C CA . GLN A 1 255 ? 2.042 4.174 -16.912 1.00 95.12 255 GLN A CA 1
ATOM 2051 C C . GLN A 1 255 ? 0.711 3.419 -16.814 1.00 95.12 255 GLN A C 1
ATOM 2053 O O . GLN A 1 255 ? -0.162 3.822 -16.056 1.00 95.12 255 GLN A O 1
ATOM 2058 N N . ASP A 1 256 ? 0.549 2.330 -17.568 1.00 96.44 256 ASP A N 1
ATOM 2059 C CA . ASP A 1 256 ? -0.709 1.592 -17.678 1.00 96.44 256 ASP A CA 1
ATOM 2060 C C . ASP A 1 256 ? -0.845 0.503 -16.606 1.00 96.44 256 ASP A C 1
ATOM 2062 O O . ASP A 1 256 ? -1.965 0.155 -16.230 1.00 96.44 256 ASP A O 1
ATOM 2066 N N . TYR A 1 257 ? 0.267 -0.045 -16.110 1.00 97.38 257 TYR A N 1
ATOM 2067 C CA . TYR A 1 257 ? 0.258 -1.203 -15.216 1.00 97.38 257 TYR A CA 1
ATOM 2068 C C . TYR A 1 257 ? 1.133 -0.985 -13.988 1.00 97.38 257 TYR A C 1
ATOM 2070 O O . TYR A 1 257 ? 2.335 -0.743 -14.105 1.00 97.38 257 TYR A O 1
ATOM 2078 N N . MET A 1 258 ? 0.542 -1.202 -12.810 1.00 96.19 258 MET A N 1
ATOM 2079 C CA . MET A 1 258 ? 1.206 -1.023 -11.517 1.00 96.19 258 MET A CA 1
ATOM 2080 C C . MET A 1 258 ? 2.484 -1.866 -11.415 1.00 96.19 258 MET A C 1
ATOM 2082 O O . MET A 1 258 ? 3.507 -1.377 -10.949 1.00 96.19 258 MET A O 1
ATOM 2086 N N . MET A 1 259 ? 2.458 -3.098 -11.941 1.00 95.94 259 MET A N 1
ATOM 2087 C CA . MET A 1 259 ? 3.619 -3.998 -12.009 1.00 95.94 259 MET A CA 1
ATOM 2088 C C . MET A 1 259 ? 4.840 -3.334 -12.665 1.00 95.94 259 MET A C 1
ATOM 2090 O O . MET A 1 259 ? 5.936 -3.369 -12.110 1.00 95.94 259 MET A O 1
ATOM 2094 N N . LEU A 1 260 ? 4.651 -2.714 -13.834 1.00 96.12 260 LEU A N 1
ATOM 2095 C CA . LEU A 1 260 ? 5.743 -2.073 -14.569 1.00 96.12 260 LEU A CA 1
ATOM 2096 C C . LEU A 1 260 ? 6.221 -0.807 -13.861 1.00 96.12 260 LEU A C 1
ATOM 2098 O O . LEU A 1 260 ? 7.424 -0.586 -13.760 1.00 96.12 260 LEU A O 1
ATOM 2102 N N . GLU A 1 261 ? 5.292 -0.018 -13.317 1.00 94.81 261 GLU A N 1
ATOM 2103 C CA . GLU A 1 261 ? 5.611 1.189 -12.555 1.00 94.81 261 GLU A CA 1
ATOM 2104 C C . GLU A 1 261 ? 6.526 0.885 -11.351 1.00 94.81 261 GLU A C 1
ATOM 2106 O O . GLU A 1 261 ? 7.498 1.601 -11.103 1.00 94.81 261 GLU A O 1
ATOM 2111 N N . ILE A 1 262 ? 6.253 -0.198 -10.610 1.00 93.31 262 ILE A N 1
ATOM 2112 C CA . ILE A 1 262 ? 7.085 -0.597 -9.462 1.00 93.31 262 ILE A CA 1
ATOM 2113 C C . ILE A 1 262 ? 8.430 -1.161 -9.909 1.00 93.31 262 ILE A C 1
ATOM 2115 O O . ILE A 1 262 ? 9.449 -0.790 -9.330 1.00 93.31 262 ILE A O 1
ATOM 2119 N N . ILE A 1 263 ? 8.459 -2.018 -10.935 1.00 93.81 263 ILE A N 1
ATOM 2120 C CA . ILE A 1 263 ? 9.713 -2.583 -11.456 1.00 93.81 263 ILE A CA 1
ATOM 2121 C C . ILE A 1 263 ? 10.655 -1.464 -11.915 1.00 93.81 263 ILE A C 1
ATOM 2123 O O . ILE A 1 263 ? 11.827 -1.459 -11.536 1.00 93.81 263 ILE A O 1
ATOM 2127 N N . ASP A 1 264 ? 10.141 -0.495 -12.676 1.00 93.44 264 ASP A N 1
ATOM 2128 C CA . ASP A 1 264 ? 10.907 0.664 -13.142 1.00 93.44 264 ASP A CA 1
ATOM 2129 C C . ASP A 1 264 ? 11.481 1.464 -11.963 1.00 93.44 264 ASP A C 1
ATOM 2131 O O . ASP A 1 264 ? 12.673 1.789 -11.930 1.00 93.44 264 ASP A O 1
ATOM 2135 N N . HIS A 1 265 ? 10.655 1.730 -10.947 1.00 92.00 265 HIS A N 1
ATOM 2136 C CA . HIS A 1 265 ? 11.093 2.423 -9.740 1.00 92.00 265 HIS A CA 1
ATOM 2137 C C . HIS A 1 265 ? 12.178 1.644 -8.978 1.00 92.00 265 HIS A C 1
ATOM 2139 O O . HIS A 1 265 ? 13.198 2.222 -8.594 1.00 92.00 265 HIS A O 1
ATOM 2145 N N . LEU A 1 266 ? 11.997 0.336 -8.782 1.00 91.31 266 LEU A N 1
ATOM 2146 C CA . LEU A 1 266 ? 12.939 -0.531 -8.075 1.00 91.31 266 LEU A CA 1
ATOM 2147 C C . LEU A 1 266 ? 14.303 -0.573 -8.778 1.00 91.31 266 LEU A C 1
ATOM 2149 O O . LEU A 1 266 ? 15.338 -0.365 -8.136 1.00 91.31 266 LEU A O 1
ATOM 2153 N N . GLN A 1 267 ? 14.313 -0.791 -10.097 1.00 91.38 267 GLN A N 1
ATOM 2154 C CA . GLN A 1 267 ? 15.537 -0.841 -10.902 1.00 91.38 267 GLN A CA 1
ATOM 2155 C C . GLN A 1 267 ? 16.296 0.493 -10.869 1.00 91.38 267 GLN A C 1
ATOM 2157 O O . GLN A 1 267 ? 17.523 0.499 -10.724 1.00 91.38 267 GLN A O 1
ATOM 2162 N N . LYS A 1 268 ? 15.587 1.629 -10.940 1.00 91.00 268 LYS A N 1
ATOM 2163 C CA . LYS A 1 268 ? 16.183 2.974 -10.848 1.00 91.00 268 LYS A CA 1
ATOM 2164 C C . LYS A 1 268 ? 16.766 3.257 -9.467 1.00 91.00 268 LYS A C 1
ATOM 2166 O O . LYS A 1 268 ? 17.892 3.746 -9.368 1.00 91.00 268 LYS A O 1
ATOM 2171 N N . THR A 1 269 ? 16.033 2.920 -8.410 1.00 89.62 269 THR A N 1
ATOM 2172 C CA . THR A 1 269 ? 16.449 3.172 -7.025 1.00 89.62 269 THR A CA 1
ATOM 2173 C C . THR A 1 269 ? 17.650 2.312 -6.632 1.00 89.62 269 THR A C 1
ATOM 2175 O O . THR A 1 269 ? 18.589 2.814 -6.013 1.00 89.62 269 THR A O 1
ATOM 2178 N N . ARG A 1 270 ? 17.674 1.032 -7.030 1.00 88.56 270 ARG A N 1
ATOM 2179 C CA . ARG A 1 270 ? 18.759 0.092 -6.686 1.00 88.56 270 ARG A CA 1
ATOM 2180 C C . ARG A 1 270 ? 19.867 -0.026 -7.730 1.00 88.56 270 ARG A C 1
ATOM 2182 O O . ARG A 1 270 ? 20.874 -0.674 -7.460 1.00 88.56 270 ARG A O 1
ATOM 2189 N N . ARG A 1 271 ? 19.718 0.628 -8.884 1.00 89.56 271 ARG A N 1
ATOM 2190 C CA . ARG A 1 271 ? 20.710 0.704 -9.971 1.00 89.56 271 ARG A CA 1
ATOM 2191 C C . ARG A 1 271 ? 21.155 -0.672 -10.484 1.00 89.56 271 ARG A C 1
ATOM 2193 O O . ARG A 1 271 ? 22.335 -1.022 -10.430 1.00 89.56 271 ARG A O 1
ATOM 2200 N N . GLY A 1 272 ? 20.221 -1.449 -11.024 1.00 89.12 272 GLY A N 1
ATOM 2201 C CA . GLY A 1 272 ? 20.546 -2.727 -11.662 1.00 89.12 272 GLY A CA 1
ATOM 2202 C C . GLY A 1 272 ? 19.333 -3.464 -12.237 1.00 89.12 272 GLY A C 1
ATOM 2203 O O . GLY A 1 272 ? 18.202 -3.064 -11.966 1.00 89.12 272 GLY A O 1
ATOM 2204 N N . PRO A 1 273 ? 19.562 -4.536 -13.023 1.00 90.44 273 PRO A N 1
ATOM 2205 C CA . PRO A 1 273 ? 18.492 -5.404 -13.526 1.00 90.44 273 PRO A CA 1
ATOM 2206 C C . PRO A 1 273 ? 17.818 -6.174 -12.380 1.00 90.44 273 PRO A C 1
ATOM 2208 O O . PRO A 1 273 ? 18.448 -6.374 -11.333 1.00 90.44 273 PRO A O 1
ATOM 2211 N N . LEU A 1 274 ? 16.578 -6.653 -12.570 1.00 90.56 274 LEU A N 1
ATOM 2212 C CA . LEU A 1 274 ? 15.824 -7.314 -11.491 1.00 90.56 274 LEU A CA 1
ATOM 2213 C C . LEU A 1 274 ? 16.553 -8.542 -10.956 1.00 90.56 274 LEU A C 1
ATOM 2215 O O . LEU A 1 274 ? 16.651 -8.702 -9.746 1.00 90.56 274 LEU A O 1
ATOM 2219 N N . SER A 1 275 ? 17.157 -9.340 -11.838 1.00 91.50 275 SER A N 1
ATOM 2220 C CA . SER A 1 275 ? 17.940 -10.526 -11.463 1.00 91.50 275 SER A CA 1
ATOM 2221 C C . SER A 1 275 ? 19.057 -10.250 -10.448 1.00 91.50 275 SER A C 1
ATOM 2223 O O . SER A 1 275 ? 19.481 -11.162 -9.742 1.00 91.50 275 SER A O 1
ATOM 2225 N N . ARG A 1 276 ? 19.534 -9.000 -10.351 1.00 90.25 276 ARG A N 1
ATOM 2226 C CA . ARG A 1 276 ? 20.530 -8.569 -9.363 1.00 90.25 276 ARG A CA 1
ATOM 2227 C C . ARG A 1 276 ? 19.905 -7.920 -8.132 1.00 90.25 276 ARG A C 1
ATOM 2229 O O . ARG A 1 276 ? 20.433 -8.091 -7.039 1.00 90.25 276 ARG A O 1
ATOM 2236 N N . VAL A 1 277 ? 18.858 -7.114 -8.311 1.00 89.12 277 VAL A N 1
ATOM 2237 C CA . VAL A 1 277 ? 18.332 -6.248 -7.239 1.00 89.12 277 VAL A CA 1
ATOM 2238 C C . VAL A 1 277 ? 17.140 -6.839 -6.480 1.00 89.12 277 VAL A C 1
ATOM 2240 O O . VAL A 1 277 ? 16.859 -6.361 -5.380 1.00 89.12 277 VAL A O 1
ATOM 2243 N N . ALA A 1 278 ? 16.464 -7.840 -7.054 1.00 89.38 278 ALA A N 1
ATOM 2244 C CA . ALA A 1 278 ? 15.338 -8.582 -6.479 1.00 89.38 278 ALA A CA 1
ATOM 2245 C C . ALA A 1 278 ? 15.201 -9.961 -7.160 1.00 89.38 278 ALA A C 1
ATOM 2247 O O . ALA A 1 278 ? 14.417 -10.153 -8.098 1.00 89.38 278 ALA A O 1
ATOM 2248 N N . LEU A 1 279 ? 16.014 -10.923 -6.715 1.00 89.69 279 LEU A N 1
ATOM 2249 C CA . LEU A 1 279 ? 16.138 -12.239 -7.348 1.00 89.69 279 LEU A CA 1
ATOM 2250 C C . LEU A 1 279 ? 14.861 -13.074 -7.192 1.00 89.69 279 LEU A C 1
ATOM 2252 O O . LEU A 1 279 ? 14.486 -13.794 -8.121 1.00 89.69 279 LEU A O 1
ATOM 2256 N N . GLN A 1 280 ? 14.178 -12.977 -6.047 1.00 88.69 280 GLN A N 1
ATOM 2257 C CA . GLN A 1 280 ? 12.931 -13.712 -5.818 1.00 88.69 280 GLN A CA 1
ATOM 2258 C C . GLN A 1 280 ? 11.823 -13.221 -6.749 1.00 88.69 280 GLN A C 1
ATOM 2260 O O . GLN A 1 280 ? 11.173 -14.025 -7.420 1.00 88.69 280 GLN A O 1
ATOM 2265 N N . LEU A 1 281 ? 11.663 -11.899 -6.874 1.00 90.50 281 LEU A N 1
ATOM 2266 C CA . LEU A 1 281 ? 10.714 -11.311 -7.820 1.00 90.50 281 LEU A CA 1
ATOM 2267 C C . LEU A 1 281 ? 11.030 -11.731 -9.261 1.00 90.50 281 LEU A C 1
ATOM 2269 O O . LEU A 1 281 ? 10.136 -12.167 -9.986 1.00 90.50 281 LEU A O 1
ATOM 2273 N N . TRP A 1 282 ? 12.299 -11.648 -9.665 1.00 92.56 282 TRP A N 1
ATOM 2274 C CA . TRP A 1 282 ? 12.738 -12.081 -10.992 1.00 92.56 282 TRP A CA 1
ATOM 2275 C C . TRP A 1 282 ? 12.407 -13.559 -11.258 1.00 92.56 282 TRP A C 1
ATOM 2277 O O . TRP A 1 282 ? 11.901 -13.908 -12.325 1.00 92.56 282 TRP A O 1
ATOM 2287 N N . SER A 1 283 ? 12.605 -14.419 -10.255 1.00 92.38 283 SER A N 1
ATOM 2288 C CA . SER A 1 283 ? 12.274 -15.846 -10.333 1.00 92.38 283 SER A CA 1
ATOM 2289 C C . SER A 1 283 ? 10.770 -16.074 -10.496 1.00 92.38 283 SER A C 1
ATOM 2291 O O . SER A 1 283 ? 10.359 -16.886 -11.321 1.00 92.38 283 SER A O 1
ATOM 2293 N N . ILE A 1 284 ? 9.926 -15.324 -9.783 1.00 92.62 284 ILE A N 1
ATOM 2294 C CA . ILE A 1 284 ? 8.465 -15.390 -9.939 1.00 92.62 284 ILE A CA 1
ATOM 2295 C C . ILE A 1 284 ? 8.040 -14.942 -11.346 1.00 92.62 284 ILE A C 1
ATOM 2297 O O . ILE A 1 284 ? 7.179 -15.573 -11.958 1.00 92.62 284 ILE A O 1
ATOM 2301 N N . LEU A 1 285 ? 8.662 -13.895 -11.896 1.00 93.69 285 LEU A N 1
ATOM 2302 C CA . LEU A 1 285 ? 8.375 -13.391 -13.246 1.00 93.69 285 LEU A CA 1
ATOM 2303 C C . LEU A 1 285 ? 8.860 -14.322 -14.372 1.00 93.69 285 LEU A C 1
ATOM 2305 O O . LEU A 1 285 ? 8.479 -14.125 -15.525 1.00 93.69 285 LEU A O 1
ATOM 2309 N N . SER A 1 286 ? 9.645 -15.361 -14.063 1.00 94.19 286 SER A N 1
ATOM 2310 C CA . SER A 1 286 ? 9.998 -16.413 -15.029 1.00 94.19 286 SER A CA 1
ATOM 2311 C C . SER A 1 286 ? 8.830 -17.353 -15.364 1.00 94.19 286 SER A C 1
ATOM 2313 O O . SER A 1 286 ? 8.889 -18.109 -16.334 1.00 94.19 286 SER A O 1
ATOM 2315 N N . ILE A 1 287 ? 7.743 -17.298 -14.585 1.00 95.19 287 ILE A N 1
ATOM 2316 C CA . ILE A 1 287 ? 6.534 -18.083 -14.827 1.00 95.19 287 ILE A CA 1
ATOM 2317 C C . ILE A 1 287 ? 5.867 -17.633 -16.147 1.00 95.19 287 ILE A C 1
ATOM 2319 O O . ILE A 1 287 ? 5.718 -16.431 -16.376 1.00 95.19 287 ILE A O 1
ATOM 2323 N N . PRO A 1 288 ? 5.385 -18.555 -17.009 1.00 95.00 288 PRO A N 1
ATOM 2324 C CA . PRO A 1 288 ? 4.966 -18.202 -18.371 1.00 95.00 288 PRO A CA 1
ATOM 2325 C C . PRO A 1 288 ? 3.751 -17.272 -18.482 1.00 95.00 288 PRO A C 1
ATOM 2327 O O . PRO A 1 288 ? 3.615 -16.564 -19.479 1.00 95.00 288 PRO A O 1
ATOM 2330 N N . THR A 1 289 ? 2.834 -17.291 -17.507 1.00 97.75 289 THR A N 1
ATOM 2331 C CA . THR A 1 289 ? 1.548 -16.579 -17.607 1.00 97.75 289 THR A CA 1
ATOM 2332 C C . THR A 1 289 ? 1.233 -15.738 -16.372 1.00 97.75 289 THR A C 1
ATOM 2334 O O . THR A 1 289 ? 1.482 -16.147 -15.237 1.00 97.75 289 THR A O 1
ATOM 2337 N N . TRP A 1 290 ? 0.600 -14.581 -16.584 1.00 98.19 290 TRP A N 1
ATOM 2338 C CA . TRP A 1 290 ? 0.173 -13.678 -15.510 1.00 98.19 290 TRP A CA 1
ATOM 2339 C C . TRP A 1 290 ? -0.770 -14.313 -14.478 1.00 98.19 290 TRP A C 1
ATOM 2341 O O . TRP A 1 290 ? -0.519 -14.131 -13.289 1.00 98.19 290 TRP A O 1
ATOM 2351 N N . PRO A 1 291 ? -1.772 -15.137 -14.852 1.00 98.25 291 PRO A N 1
ATOM 2352 C CA . PRO A 1 291 ? -2.589 -15.839 -13.861 1.00 98.25 291 PRO A CA 1
ATOM 2353 C C . PRO A 1 291 ? -1.794 -16.811 -12.977 1.00 98.25 291 PRO A C 1
ATOM 2355 O O . PRO A 1 291 ? -2.158 -17.048 -11.825 1.00 98.25 291 PRO A O 1
ATOM 2358 N N . GLN A 1 292 ? -0.717 -17.417 -13.489 1.00 97.88 292 GLN A N 1
ATOM 2359 C CA . GLN A 1 292 ? 0.169 -18.254 -12.673 1.00 97.88 292 GLN A CA 1
ATOM 2360 C C . GLN A 1 292 ? 1.061 -17.400 -11.762 1.00 97.88 292 GLN A C 1
ATOM 2362 O O . GLN A 1 292 ? 1.180 -17.729 -10.584 1.00 97.88 292 GLN A O 1
ATOM 2367 N N . VAL A 1 293 ? 1.608 -16.287 -12.267 1.00 97.81 293 VAL A N 1
ATOM 2368 C CA . VAL A 1 293 ? 2.350 -15.297 -11.461 1.00 97.81 293 VAL A CA 1
ATOM 2369 C C . VAL A 1 293 ? 1.486 -14.778 -10.312 1.00 97.81 293 VAL A C 1
ATOM 2371 O O . VAL A 1 293 ? 1.907 -14.835 -9.161 1.00 97.81 293 VAL A O 1
ATOM 2374 N N . TYR A 1 294 ? 0.250 -14.357 -10.598 1.00 97.94 294 TYR A N 1
ATOM 2375 C CA . TYR A 1 294 ? -0.713 -13.909 -9.593 1.00 97.94 294 TYR A CA 1
ATOM 2376 C C . TYR A 1 294 ? -0.959 -14.978 -8.524 1.00 97.94 294 TYR A C 1
ATOM 2378 O O . TYR A 1 294 ? -0.890 -14.680 -7.335 1.00 97.94 294 TYR A O 1
ATOM 2386 N N . ARG A 1 295 ? -1.196 -16.240 -8.917 1.00 96.94 295 ARG A N 1
ATOM 2387 C CA . ARG A 1 295 ? -1.376 -17.342 -7.954 1.00 96.94 295 ARG A CA 1
ATOM 2388 C C . ARG A 1 295 ? -0.145 -17.543 -7.070 1.00 96.94 295 ARG A C 1
ATOM 2390 O O . ARG A 1 295 ? -0.301 -17.746 -5.868 1.00 96.94 295 ARG A O 1
ATOM 2397 N N . GLY A 1 296 ? 1.054 -17.471 -7.651 1.00 94.94 296 GLY A N 1
ATOM 2398 C CA . GLY A 1 296 ? 2.317 -17.551 -6.918 1.00 94.94 296 GLY A CA 1
ATOM 2399 C C . GLY A 1 296 ? 2.472 -16.413 -5.910 1.00 94.94 296 GLY A C 1
ATOM 2400 O O . GLY A 1 296 ? 2.717 -16.673 -4.734 1.00 94.94 296 GLY A O 1
ATOM 2401 N N . LEU A 1 297 ? 2.258 -15.167 -6.341 1.00 95.69 297 LEU A N 1
ATOM 2402 C CA . LEU A 1 297 ? 2.317 -13.981 -5.480 1.00 95.69 297 LEU A CA 1
ATOM 2403 C C . LEU A 1 297 ? 1.253 -14.012 -4.382 1.00 95.69 297 LEU A C 1
ATOM 2405 O O . LEU A 1 297 ? 1.563 -13.713 -3.237 1.00 95.69 297 LEU A O 1
ATOM 2409 N N . ASN A 1 298 ? 0.024 -14.422 -4.693 1.00 95.88 298 ASN A N 1
ATOM 2410 C CA . ASN A 1 298 ? -1.048 -14.532 -3.707 1.00 95.88 298 ASN A CA 1
ATOM 2411 C C . ASN A 1 298 ? -0.714 -15.556 -2.617 1.00 95.88 298 ASN A C 1
ATOM 2413 O O . ASN A 1 298 ? -0.900 -15.276 -1.438 1.00 95.88 298 ASN A O 1
ATOM 2417 N N . ARG A 1 299 ? -0.176 -16.721 -2.998 1.00 93.88 299 ARG A N 1
ATOM 2418 C CA . ARG A 1 299 ? 0.290 -17.717 -2.026 1.00 93.88 299 ARG A CA 1
ATOM 2419 C C . ARG A 1 299 ? 1.430 -17.169 -1.169 1.00 93.88 299 ARG A C 1
ATOM 2421 O O . ARG A 1 299 ? 1.365 -17.274 0.046 1.00 93.88 299 ARG A O 1
ATOM 2428 N N . ASN A 1 300 ? 2.420 -16.527 -1.791 1.00 92.31 300 ASN A N 1
ATOM 2429 C CA . ASN A 1 300 ? 3.524 -15.905 -1.063 1.00 92.31 300 ASN A CA 1
ATOM 2430 C C . ASN A 1 300 ? 3.028 -14.826 -0.088 1.00 92.31 300 ASN A C 1
ATOM 2432 O O . ASN A 1 300 ? 3.496 -14.780 1.039 1.00 92.31 300 ASN A O 1
ATOM 2436 N N . TYR A 1 301 ? 2.062 -13.992 -0.475 1.00 93.94 301 TYR A N 1
ATOM 2437 C CA . TYR A 1 301 ? 1.502 -12.975 0.416 1.00 93.94 301 TYR A CA 1
ATOM 2438 C C . TYR A 1 301 ? 0.827 -13.601 1.641 1.00 93.94 301 TYR A C 1
ATOM 2440 O O . TYR A 1 301 ? 1.047 -13.168 2.771 1.00 93.94 301 TYR A O 1
ATOM 2448 N N . VAL A 1 302 ? 0.030 -14.651 1.431 1.00 93.88 302 VAL A N 1
ATOM 2449 C CA . VAL A 1 302 ? -0.608 -15.383 2.530 1.00 93.88 302 VAL A CA 1
ATOM 2450 C C . VAL A 1 302 ? 0.445 -16.003 3.451 1.00 93.88 302 VAL A C 1
ATOM 2452 O O . VAL A 1 302 ? 0.396 -15.782 4.658 1.00 93.88 302 VAL A O 1
ATOM 2455 N N . ASP A 1 303 ? 1.419 -16.719 2.892 1.00 91.62 303 ASP A N 1
ATOM 2456 C CA . ASP A 1 303 ? 2.398 -17.492 3.662 1.00 91.62 303 ASP A CA 1
ATOM 2457 C C . ASP A 1 303 ? 3.448 -16.599 4.361 1.00 91.62 303 ASP A C 1
ATOM 2459 O O . ASP A 1 303 ? 3.874 -16.906 5.473 1.00 91.62 303 ASP A O 1
ATOM 2463 N N . HIS A 1 304 ? 3.840 -15.477 3.748 1.00 89.69 304 HIS A N 1
ATOM 2464 C CA . HIS A 1 304 ? 4.983 -14.660 4.183 1.00 89.69 304 HIS A CA 1
ATOM 2465 C C . HIS A 1 304 ? 4.626 -13.274 4.724 1.00 89.69 304 HIS A C 1
ATOM 2467 O O . HIS A 1 304 ? 5.471 -12.644 5.355 1.00 89.69 304 HIS A O 1
ATOM 2473 N N . VAL A 1 305 ? 3.404 -12.785 4.499 1.00 91.62 305 VAL A N 1
ATOM 2474 C CA . VAL A 1 305 ? 2.944 -11.491 5.034 1.00 91.62 305 VAL A CA 1
ATOM 2475 C C . VAL A 1 305 ? 1.830 -11.716 6.048 1.00 91.62 305 VAL A C 1
ATOM 2477 O O . VAL A 1 305 ? 1.984 -11.366 7.216 1.00 91.62 305 VAL A O 1
ATOM 2480 N N . LEU A 1 306 ? 0.728 -12.355 5.640 1.00 94.06 306 LEU A N 1
ATOM 2481 C CA . LEU A 1 306 ? -0.418 -12.568 6.533 1.00 94.06 306 LEU A CA 1
ATOM 2482 C C . LEU A 1 306 ? -0.156 -13.623 7.611 1.00 94.06 306 LEU A C 1
ATOM 2484 O O . LEU A 1 306 ? -0.769 -13.547 8.670 1.00 94.06 306 LEU A O 1
ATOM 2488 N N . SER A 1 307 ? 0.742 -14.573 7.364 1.00 93.06 307 SER A N 1
ATOM 2489 C CA . SER A 1 307 ? 1.161 -15.589 8.338 1.00 93.06 307 SER A CA 1
ATOM 2490 C C . SER A 1 307 ? 2.532 -15.295 8.960 1.00 93.06 307 SER A C 1
ATOM 2492 O O . SER A 1 307 ? 3.075 -16.141 9.667 1.00 93.06 307 SER A O 1
ATOM 2494 N N . SER A 1 308 ? 3.109 -14.106 8.734 1.00 93.06 308 SER A N 1
ATOM 2495 C CA . SER A 1 308 ? 4.354 -13.707 9.401 1.00 93.06 308 SER A CA 1
ATOM 2496 C C . SER A 1 308 ? 4.070 -13.108 10.774 1.00 93.06 308 SER A C 1
ATOM 2498 O O . SER A 1 308 ? 3.390 -12.087 10.897 1.00 93.06 308 SER A O 1
ATOM 2500 N N . PHE A 1 309 ? 4.671 -13.689 11.815 1.00 92.81 309 PHE A N 1
ATOM 2501 C CA . PHE A 1 309 ? 4.626 -13.121 13.161 1.00 92.81 309 PHE A CA 1
ATOM 2502 C C . PHE A 1 309 ? 5.156 -11.678 13.190 1.00 92.81 309 PHE A C 1
ATOM 2504 O O . PHE A 1 309 ? 4.487 -10.797 13.723 1.00 92.81 309 PHE A O 1
ATOM 2511 N N . GLY A 1 310 ? 6.312 -11.420 12.565 1.00 90.94 310 GLY A N 1
ATOM 2512 C CA . GLY A 1 310 ? 6.960 -10.102 12.589 1.00 90.94 310 GLY A CA 1
ATOM 2513 C C . GLY A 1 310 ? 6.130 -9.009 11.914 1.00 90.94 310 GLY A C 1
ATOM 2514 O O . GLY A 1 310 ? 6.167 -7.849 12.332 1.00 90.94 310 GLY A O 1
ATOM 2515 N N . THR A 1 311 ? 5.335 -9.382 10.911 1.00 92.56 311 THR A N 1
ATOM 2516 C CA . THR A 1 311 ? 4.382 -8.478 10.268 1.00 92.56 311 THR A CA 1
ATOM 2517 C C . THR A 1 311 ? 3.131 -8.274 11.131 1.00 92.56 311 THR A C 1
ATOM 2519 O O . THR A 1 311 ? 2.750 -7.134 11.406 1.00 92.56 311 THR A O 1
ATOM 2522 N N . VAL A 1 312 ? 2.485 -9.351 11.585 1.00 94.56 312 VAL A N 1
ATOM 2523 C CA . VAL A 1 312 ? 1.167 -9.269 12.240 1.00 94.56 312 VAL A CA 1
ATOM 2524 C C . VAL A 1 312 ? 1.254 -8.769 13.692 1.00 94.56 312 VAL A C 1
ATOM 2526 O O . VAL A 1 312 ? 0.337 -8.096 14.156 1.00 94.56 312 VAL A O 1
ATOM 2529 N N . GLU A 1 313 ? 2.365 -8.976 14.405 1.00 94.19 313 GLU A N 1
ATOM 2530 C CA . GLU A 1 313 ? 2.602 -8.406 15.749 1.00 94.19 313 GLU A CA 1
ATOM 2531 C C . GLU A 1 313 ? 2.552 -6.860 15.760 1.00 94.19 313 GLU A C 1
ATOM 2533 O O . GLU A 1 313 ? 2.216 -6.203 16.757 1.00 94.19 313 GLU A O 1
ATOM 2538 N N . GLN A 1 314 ? 2.888 -6.239 14.629 1.00 92.38 314 GLN A N 1
ATOM 2539 C CA . GLN A 1 314 ? 2.861 -4.786 14.475 1.00 92.38 314 GLN A CA 1
ATOM 2540 C C . GLN A 1 314 ? 1.461 -4.246 14.147 1.00 92.38 314 GLN A C 1
ATOM 2542 O O . GLN A 1 314 ? 1.214 -3.048 14.336 1.00 92.38 314 GLN A O 1
ATOM 2547 N N . ALA A 1 315 ? 0.546 -5.114 13.708 1.00 94.62 315 ALA A N 1
ATOM 2548 C CA . ALA A 1 315 ? -0.822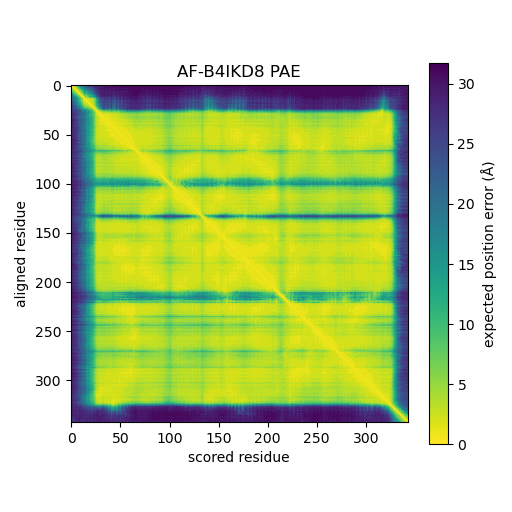 -4.762 13.373 1.00 94.62 315 ALA A CA 1
ATOM 2549 C C . ALA A 1 315 ? -1.651 -4.400 14.616 1.00 94.62 315 ALA A C 1
ATOM 2551 O O . ALA A 1 315 ? -1.367 -4.796 15.750 1.00 94.62 315 ALA A O 1
ATOM 2552 N N . ILE A 1 316 ? -2.708 -3.630 14.381 1.00 94.94 316 ILE A N 1
ATOM 2553 C CA . ILE A 1 316 ? -3.757 -3.368 15.366 1.00 94.94 316 ILE A CA 1
ATOM 2554 C C . ILE A 1 316 ? -5.089 -3.900 14.860 1.00 94.94 316 ILE A C 1
ATOM 2556 O O . ILE A 1 316 ? -5.351 -3.906 13.659 1.00 94.94 316 ILE A O 1
ATOM 2560 N N . PHE A 1 317 ? -5.940 -4.297 15.796 1.00 94.31 317 PHE A N 1
ATOM 2561 C CA . PHE A 1 317 ? -7.255 -4.861 15.533 1.00 94.31 317 PHE A CA 1
ATOM 2562 C C . PHE A 1 317 ? -8.316 -4.078 16.302 1.00 94.31 317 PHE A C 1
AT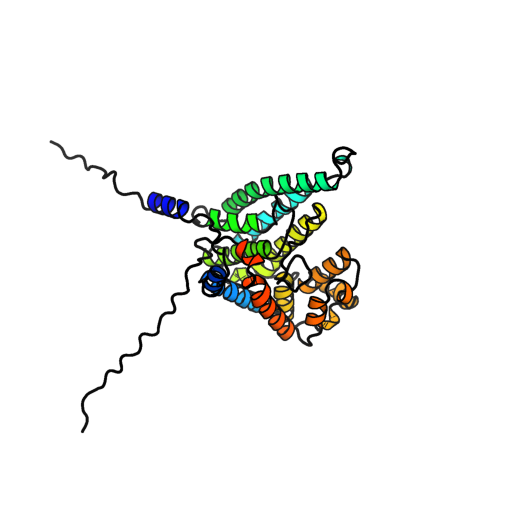OM 2564 O O . PHE A 1 317 ? -8.078 -3.642 17.431 1.00 94.31 317 PHE A O 1
ATOM 2571 N N . CYS A 1 318 ? -9.460 -3.897 15.653 1.00 92.31 318 CYS A N 1
ATOM 2572 C CA . CYS A 1 318 ? -10.618 -3.132 16.115 1.00 92.31 318 CYS A CA 1
ATOM 2573 C C . CYS A 1 318 ? -11.898 -3.840 15.603 1.00 92.31 318 CYS A C 1
ATOM 2575 O O . CYS A 1 318 ? -11.832 -4.990 15.173 1.00 92.31 318 CYS A O 1
ATOM 2577 N N . GLU A 1 319 ? -13.066 -3.192 15.629 1.00 91.56 319 GLU A N 1
ATOM 2578 C CA . GLU A 1 319 ? -14.355 -3.811 15.265 1.00 91.56 319 GLU A CA 1
ATOM 2579 C C . GLU A 1 319 ? -14.453 -4.212 13.770 1.00 91.56 319 GLU A C 1
ATOM 2581 O O . GLU A 1 319 ? -14.885 -5.321 13.429 1.00 91.56 319 GLU A O 1
ATOM 2586 N N . LEU A 1 320 ? -14.010 -3.344 12.853 1.00 92.38 320 LEU A N 1
ATOM 2587 C CA . LEU A 1 320 ? -13.926 -3.610 11.411 1.00 92.38 320 LEU A CA 1
ATOM 2588 C C . LEU A 1 320 ? -12.818 -4.597 11.050 1.00 92.38 320 LEU A C 1
ATOM 2590 O O . LEU A 1 320 ? -12.856 -5.136 9.951 1.00 92.38 320 LEU A O 1
ATOM 2594 N N . MET A 1 321 ? -11.865 -4.889 11.926 1.00 94.44 321 MET A N 1
ATOM 2595 C CA . MET A 1 321 ? -10.930 -6.003 11.731 1.00 94.44 321 MET A CA 1
ATOM 2596 C C . MET A 1 321 ? -10.949 -6.884 12.974 1.00 94.44 321 MET A C 1
ATOM 2598 O O . MET A 1 321 ? -9.978 -6.942 13.730 1.00 94.44 321 MET A O 1
ATOM 2602 N N . SER A 1 322 ? -12.088 -7.557 13.172 1.00 92.38 322 SER A N 1
ATOM 2603 C CA . SER A 1 322 ? -12.333 -8.404 14.337 1.00 92.38 322 SER A CA 1
ATOM 2604 C C . SER A 1 322 ? -11.383 -9.600 14.388 1.00 92.38 322 SER A C 1
ATOM 2606 O O . SER A 1 322 ? -11.269 -10.378 13.438 1.00 92.38 322 SER A O 1
ATOM 2608 N N . PHE A 1 323 ? -10.748 -9.760 15.547 1.00 92.31 323 PHE A N 1
ATOM 2609 C CA . PHE A 1 323 ? -9.882 -10.891 15.868 1.00 92.31 323 PHE A CA 1
ATOM 2610 C C . PHE A 1 323 ? -10.664 -12.125 16.350 1.00 92.31 323 PHE A C 1
ATOM 2612 O O . PHE A 1 323 ? -10.076 -13.163 16.648 1.00 92.31 323 PHE A O 1
ATOM 2619 N N . GLU A 1 324 ? -11.990 -12.021 16.452 1.00 90.75 324 GLU A N 1
ATOM 2620 C CA . GLU A 1 324 ? -12.846 -13.136 16.843 1.00 90.75 324 GLU A CA 1
ATOM 2621 C C . GLU A 1 324 ? -12.801 -14.240 15.788 1.00 90.75 324 GLU A C 1
ATOM 2623 O O . GLU A 1 324 ? -12.757 -13.973 14.585 1.00 90.75 324 GLU A O 1
ATOM 2628 N N . ALA A 1 325 ? -12.806 -15.493 16.244 1.00 88.69 325 ALA A N 1
ATOM 2629 C CA . ALA A 1 325 ? -12.866 -16.635 15.347 1.00 88.69 325 ALA A CA 1
ATOM 2630 C C . ALA A 1 325 ? -14.153 -16.583 14.519 1.00 88.69 325 ALA A C 1
ATOM 2632 O O . ALA A 1 325 ? -15.221 -16.256 15.043 1.00 88.69 325 ALA A O 1
ATOM 2633 N N . VAL A 1 326 ? -14.066 -16.957 13.241 1.00 81.62 326 VAL A N 1
ATOM 2634 C CA . VAL A 1 326 ? -15.275 -17.144 12.434 1.00 81.62 326 VAL A CA 1
ATOM 2635 C C . VAL A 1 326 ? -16.124 -18.204 13.114 1.00 81.62 326 VAL A C 1
ATOM 2637 O O . VAL A 1 326 ? -15.687 -19.346 13.279 1.00 81.62 326 VAL A O 1
ATOM 2640 N N . VAL A 1 327 ? -17.346 -17.836 13.497 1.00 70.06 327 VAL A N 1
ATOM 2641 C CA . VAL A 1 327 ? -18.340 -18.818 13.916 1.00 70.06 327 VAL A CA 1
ATOM 2642 C C . VAL A 1 327 ? -18.648 -19.643 12.676 1.00 70.06 327 VAL A C 1
ATOM 2644 O O . VAL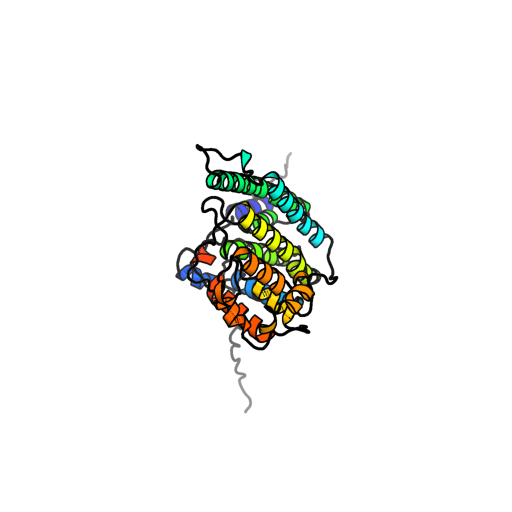 A 1 327 ? -19.449 -19.248 11.829 1.00 70.06 327 VAL A O 1
ATOM 2647 N N . GLN A 1 328 ? -17.976 -20.786 12.527 1.00 53.53 328 GLN A N 1
ATOM 2648 C CA . GLN A 1 328 ? -18.468 -21.815 11.631 1.00 53.53 328 GLN A CA 1
ATOM 2649 C C . GLN A 1 328 ? -19.892 -22.095 12.094 1.00 53.53 328 GLN A C 1
ATOM 2651 O O . GLN A 1 328 ? -20.103 -22.549 13.220 1.00 53.53 328 GLN A O 1
ATOM 2656 N N . ILE A 1 329 ? -20.879 -21.794 11.250 1.00 42.25 329 ILE A N 1
ATOM 2657 C CA . ILE A 1 329 ? -22.198 -22.384 11.415 1.00 42.25 329 ILE A CA 1
ATOM 2658 C C . ILE A 1 329 ? -21.943 -23.877 11.250 1.00 42.25 329 ILE A C 1
ATOM 2660 O O . ILE A 1 329 ? -21.832 -24.369 10.129 1.00 42.25 329 ILE A O 1
ATOM 2664 N N . ILE A 1 330 ? -21.759 -24.577 12.372 1.00 37.34 330 ILE A N 1
ATOM 2665 C CA . ILE A 1 330 ? -21.813 -26.029 12.423 1.00 37.34 330 ILE A CA 1
ATOM 2666 C C . ILE A 1 330 ? -23.142 -26.349 11.742 1.00 37.34 330 ILE A C 1
ATOM 2668 O O . ILE A 1 330 ? -24.182 -25.909 12.247 1.00 37.34 330 ILE A O 1
ATOM 2672 N N . PRO A 1 331 ? -23.159 -27.032 10.583 1.00 34.00 331 PRO A N 1
ATOM 2673 C CA . PRO A 1 331 ? -24.408 -27.550 10.074 1.00 34.00 331 PRO A CA 1
ATOM 2674 C C . PRO A 1 331 ? -24.896 -28.452 11.195 1.00 34.00 331 PRO A C 1
ATOM 2676 O O . PRO A 1 331 ? -24.227 -29.443 11.496 1.00 34.00 331 PRO A O 1
ATOM 2679 N N . LEU A 1 332 ? -25.983 -28.065 11.875 1.00 35.94 332 LEU A N 1
ATOM 2680 C CA . LEU A 1 332 ? -26.659 -28.940 12.823 1.00 35.94 332 LEU A CA 1
ATOM 2681 C C . LEU A 1 332 ? -26.708 -30.297 12.138 1.00 35.94 332 LEU A C 1
ATOM 2683 O O . LEU A 1 332 ? -27.271 -30.395 11.041 1.00 35.94 332 LEU A O 1
ATOM 2687 N N . GLN A 1 333 ? -26.029 -31.296 12.720 1.00 39.88 333 GLN A N 1
ATOM 2688 C CA . GLN A 1 333 ? -26.162 -32.674 12.277 1.00 39.88 333 GLN A CA 1
ATOM 2689 C C . GLN A 1 333 ? -27.658 -32.869 12.115 1.00 39.88 333 GLN A C 1
ATOM 2691 O O . GLN A 1 333 ? -28.401 -32.704 13.085 1.00 39.88 333 GLN A O 1
ATOM 2696 N N . ARG A 1 334 ? -28.111 -33.094 10.875 1.00 36.72 334 ARG A N 1
ATOM 2697 C CA . ARG A 1 334 ? -29.489 -33.490 10.631 1.00 36.72 334 ARG A CA 1
ATOM 2698 C C . ARG A 1 334 ? -29.666 -34.724 11.494 1.00 36.72 334 ARG A C 1
ATOM 2700 O O . ARG A 1 334 ? -29.132 -35.778 11.159 1.00 36.72 334 ARG A O 1
ATOM 2707 N N . ALA A 1 335 ? -30.320 -34.552 12.640 1.00 35.09 335 ALA A N 1
ATOM 2708 C CA . ALA A 1 335 ? -30.775 -35.651 13.452 1.00 35.09 335 ALA A CA 1
ATOM 2709 C C . ALA A 1 335 ? -31.578 -36.508 12.482 1.00 35.09 335 ALA A C 1
ATOM 2711 O O . ALA A 1 335 ? -32.572 -36.046 11.914 1.00 35.09 335 ALA A O 1
ATOM 2712 N N . TYR A 1 336 ? -31.049 -37.690 12.176 1.00 34.47 336 TYR A N 1
ATOM 2713 C CA . TYR A 1 336 ? -31.755 -38.685 11.398 1.00 34.47 336 TYR A CA 1
ATOM 2714 C C . TYR A 1 336 ? -33.018 -39.013 12.188 1.00 34.47 336 TYR A C 1
ATOM 2716 O O . TYR A 1 336 ? -32.999 -39.791 13.137 1.00 34.47 336 TYR A O 1
ATOM 2724 N N . TRP A 1 337 ? -34.116 -38.361 11.821 1.00 33.81 337 TRP A N 1
ATOM 2725 C CA . TRP A 1 337 ? -35.446 -38.798 12.182 1.00 33.81 337 TRP A CA 1
ATOM 2726 C C . TRP A 1 337 ? -35.681 -40.099 11.424 1.00 33.81 337 TRP A C 1
ATOM 2728 O O . TRP A 1 337 ? -35.934 -40.086 10.221 1.00 33.81 337 TRP A O 1
ATOM 2738 N N . HIS A 1 338 ? -35.540 -41.225 12.120 1.00 39.34 338 HIS A N 1
ATOM 2739 C CA . HIS A 1 338 ? -36.128 -42.485 11.688 1.00 39.34 338 HIS A CA 1
ATOM 2740 C C . HIS A 1 338 ? -37.650 -42.309 11.611 1.00 39.34 338 HIS A C 1
ATOM 2742 O O . HIS A 1 338 ? -38.262 -41.994 12.635 1.00 39.34 338 HIS A O 1
ATOM 2748 N N . PRO A 1 339 ? -38.299 -42.569 10.467 1.00 37.62 339 PRO A N 1
ATOM 2749 C CA . PRO A 1 339 ? -39.706 -42.903 10.466 1.00 37.62 339 PRO A CA 1
ATOM 2750 C C . PRO A 1 339 ? -39.826 -44.388 10.805 1.00 37.62 339 PRO A C 1
ATOM 2752 O O . PRO A 1 339 ? -39.338 -45.259 10.082 1.00 37.62 339 PRO A O 1
ATOM 2755 N N . LEU A 1 340 ? -40.481 -44.660 11.928 1.00 42.62 340 LEU A N 1
ATOM 2756 C CA . LEU A 1 340 ? -41.130 -45.936 12.177 1.00 42.62 340 LEU A CA 1
ATOM 2757 C C . LEU A 1 340 ? -42.078 -46.272 11.009 1.00 42.62 340 LEU A C 1
ATOM 2759 O O . LEU A 1 340 ? -42.873 -45.436 10.589 1.00 42.62 340 LEU A O 1
ATOM 2763 N N . ASN A 1 341 ? -42.013 -47.539 10.600 1.00 39.03 341 ASN A N 1
ATOM 2764 C CA . ASN A 1 341 ? -43.042 -48.346 9.940 1.00 39.03 341 ASN A CA 1
ATOM 2765 C C . ASN A 1 341 ? -43.389 -48.084 8.463 1.00 39.03 341 ASN A C 1
ATOM 2767 O O . ASN A 1 341 ? -44.162 -47.191 8.130 1.00 39.03 341 ASN A O 1
ATOM 2771 N N . ALA A 1 342 ? -42.979 -49.041 7.619 1.00 38.97 342 ALA A N 1
ATOM 2772 C CA . ALA A 1 342 ? -43.861 -49.668 6.628 1.00 38.97 342 ALA A CA 1
ATOM 2773 C C . ALA A 1 342 ? -43.324 -51.051 6.193 1.00 38.97 342 ALA A C 1
ATOM 2775 O O . ALA A 1 342 ? -42.689 -51.167 5.145 1.00 38.97 342 ALA A O 1
ATOM 2776 N N . ARG A 1 343 ? -43.573 -52.088 7.004 1.00 35.19 343 ARG A N 1
ATOM 2777 C CA . ARG A 1 343 ? -44.237 -53.357 6.633 1.00 35.19 343 ARG A CA 1
ATOM 2778 C C . ARG A 1 343 ? -44.248 -54.326 7.805 1.00 35.19 343 ARG A C 1
ATOM 2780 O O . ARG A 1 343 ? -43.183 -54.477 8.438 1.00 35.19 343 ARG A O 1
#

Solvent-accessible surface area (backbone atoms only — not comparable to full-atom values): 18982 Å² total; per-residue (Å²): 137,87,81,81,84,75,77,76,91,78,70,70,50,73,64,52,51,48,50,49,49,48,71,72,51,50,80,34,69,72,34,85,49,72,70,37,45,59,44,41,78,47,7,42,32,46,55,51,51,52,50,46,53,52,53,42,34,63,64,29,39,52,52,42,56,74,52,93,70,65,73,50,71,57,58,51,40,57,46,51,49,53,56,52,52,52,48,46,50,64,78,42,55,62,56,76,86,76,36,46,95,92,39,47,58,71,57,43,19,53,53,28,45,42,50,39,55,56,52,47,50,56,50,47,48,54,42,50,56,72,41,42,69,99,79,59,90,52,54,65,61,42,35,52,23,47,59,46,32,77,38,40,76,86,81,45,27,32,26,65,34,16,53,49,23,39,50,49,25,56,50,30,36,43,74,70,64,74,42,55,84,76,38,43,48,36,48,60,51,47,48,43,45,51,50,53,52,48,50,55,48,49,34,67,68,40,64,45,41,70,50,90,45,93,59,49,69,57,70,60,59,68,58,65,60,54,36,46,21,27,20,20,41,46,32,91,50,96,65,48,42,68,46,61,81,38,64,72,50,39,75,73,38,31,76,34,34,58,38,44,40,51,52,54,50,52,30,66,76,70,67,45,58,51,73,76,61,24,47,56,53,40,57,50,32,64,37,80,40,29,59,56,35,26,54,51,43,49,50,47,43,47,61,28,44,74,60,20,62,77,30,43,43,71,34,70,35,36,85,78,37,30,68,53,63,58,79,72,78,70,75,73,75,76,73,80,76,77,79,83,86,93,130

Organism: Drosophila sechellia (NCBI:txid7238)

Sequence (343 aa):
MSTKLGYDVTDPTVQLLRASAFMQNGPVKQVRSLEDLDRWVRSQAYYDIIAYISNTSKAIQGHRLTQAFPVTEQMRRLGEIFDGLEQLIVEHTPKMEDSNLALPFGQVRSKAYRTWMRQMYQHVFSKLDEAINVNCKHINELGQYLRRSFGNANTLDFGPANELMFLFFLCGLFRAGILLAKDTVAAALMLFNRYVNVVRRLISTYGLTIAKDPACTIEDYYFLPYLWGAAQLSLNSPFSPMQCEQGKIMDSYRQDYMMLEIIDHLQKTRRGPLSRVALQLWSILSIPTWPQVYRGLNRNYVDHVLSSFGTVEQAIFCELMSFEAVVQIIPLQRAYWHPLNAR

Nearest PDB structures (foldseek):
  4lac-assembly1_B  TM=9.414E-01  e=2.913E-19  Homo sapiens
  4ny3-assembly1_A  TM=9.276E-01  e=7.990E-19  Homo sapiens
  4ny3-assembly2_B  TM=9.289E-01  e=1.518E-18  Homo sapiens
  2ixm-assembly1_A  TM=9.133E-01  e=2.633E-18  Homo sapiens
  2hv6-assembly2_B  TM=9.150E-01  e=1.575E-17  Homo sapiens

Foldseek 3Di:
DDDDPDPPPPDCPVVNVLVVVCVVFDWDLQQDDLVSLVLLCQFPLVVLLLVLLVLLLQVQAQFWLPDDADADLLNVLLLVLLVVLVVLLVVLQQDPVVADPVRHSLNSLLVSLLVSLVVNLVSLLVSLCVSFDVPQSCSVVLSVLQSQLQDDSPQLAAALLSVVSVSLSLSLCVLSVVDDPSCSNCVVSPVVVSVVVSNLSSCVRSVGHYDDFPLQQWLDRDQSLLLSLLSHCQPPHPDALLCLQPPVCLVPCCNTGSNSVVLVVQCVVQVHHCCPRTVSSNVLSVDGHSVSSNVVSSVSCVRRQSSGSVSSSSHIAGDSSGSDGPPPPPPPPPPPPDDDDDD

pLDDT: mean 86.78, std 18.01, range [32.16, 98.44]